Protein AF-A0A812QRB4-F1 (afdb_monomer)

Mean predicted aligned error: 13.5 Å

Secondary structure (DSSP, 8-state):
-----HHHHHHHHHHHHTTT---HHHHHHHHHHHHHHGGG--HHHHHHHHHHHHHTT---HHHHHHHHHHHHHHGGG--HHHHHHHHHHHHHTT---HHHHHHHHHHHTSHHHHTT--HHHHHHHHHHHHHHT---HHHHHHHHHHHH-TTS---HHHHHHHHHHHHHHT---HHHHHHHHHHHHHHTTTS-HHHHHHHHHHHHHHHHHHHHHHHHHHHHHHHHHHHHTSS----------------------SS--S----------

Structure (mmCIF, N/CA/C/O backbone):
data_AF-A0A812QRB4-F1
#
_entry.id   AF-A0A812QRB4-F1
#
loop_
_atom_site.group_PDB
_atom_site.id
_atom_site.type_symbol
_atom_site.label_atom_id
_atom_site.label_alt_id
_atom_site.label_comp_id
_atom_site.label_asym_id
_atom_site.label_entity_id
_atom_site.label_seq_id
_atom_site.pdbx_PDB_ins_code
_atom_site.Cartn_x
_atom_site.Cartn_y
_atom_site.Cartn_z
_atom_site.occupancy
_atom_site.B_iso_or_equiv
_atom_site.auth_seq_id
_atom_site.auth_comp_id
_atom_site.auth_asym_id
_atom_site.auth_atom_id
_atom_site.pdbx_PDB_model_num
ATOM 1 N N . ALA A 1 1 ? -24.210 7.291 24.140 1.00 46.47 1 ALA A N 1
ATOM 2 C CA . ALA A 1 1 ? -23.310 8.318 23.576 1.00 46.47 1 ALA A CA 1
ATOM 3 C C . ALA A 1 1 ? -23.725 8.522 22.129 1.00 46.47 1 ALA A C 1
ATOM 5 O O . ALA A 1 1 ? -24.011 7.505 21.503 1.00 46.47 1 ALA A O 1
ATOM 6 N N . PRO A 1 2 ? -23.863 9.762 21.630 1.00 49.31 2 PRO A N 1
ATOM 7 C CA . PRO A 1 2 ? -24.323 9.980 20.262 1.00 49.31 2 PRO A CA 1
ATOM 8 C C . PRO A 1 2 ? -23.392 9.240 19.301 1.00 49.31 2 PRO A C 1
ATOM 10 O O . PRO A 1 2 ? -22.220 9.038 19.632 1.00 49.31 2 PRO A O 1
ATOM 13 N N . ASP A 1 3 ? -23.940 8.798 18.170 1.00 53.41 3 ASP A N 1
ATOM 14 C CA . ASP A 1 3 ? -23.229 8.181 17.053 1.00 53.41 3 ASP A CA 1
ATOM 15 C C . ASP A 1 3 ? -22.057 9.063 16.618 1.00 53.41 3 ASP A C 1
ATOM 17 O O . ASP A 1 3 ? -22.164 9.900 15.726 1.00 53.41 3 ASP A O 1
ATOM 21 N N . LEU A 1 4 ? -20.930 8.916 17.307 1.00 64.81 4 LEU A N 1
ATOM 22 C CA . LEU A 1 4 ? -19.704 9.587 16.948 1.00 64.81 4 LEU A CA 1
ATOM 23 C C . LEU A 1 4 ? -19.260 8.928 15.647 1.00 64.81 4 LEU A C 1
ATOM 25 O O . LEU A 1 4 ? -19.008 7.720 15.627 1.00 64.81 4 LEU A O 1
ATOM 29 N N . ASP A 1 5 ? -19.215 9.710 14.573 1.00 87.75 5 ASP A N 1
ATOM 30 C CA . ASP A 1 5 ? -18.565 9.331 13.325 1.00 87.75 5 ASP A CA 1
ATOM 31 C C . ASP A 1 5 ? -17.123 8.920 13.666 1.00 87.75 5 ASP A C 1
ATOM 33 O O . ASP A 1 5 ? -16.248 9.754 13.908 1.00 87.75 5 ASP A O 1
ATOM 37 N N . LEU A 1 6 ? -16.903 7.609 13.801 1.00 90.44 6 LEU A N 1
ATOM 38 C CA . LEU A 1 6 ? -15.624 7.044 14.218 1.00 90.44 6 LEU A CA 1
ATOM 39 C C . LEU A 1 6 ? -14.511 7.401 13.216 1.00 90.44 6 LEU A C 1
ATOM 41 O O . LEU A 1 6 ? -13.438 7.800 13.669 1.00 90.44 6 LEU A O 1
ATOM 45 N N . PRO A 1 7 ? -14.729 7.344 11.888 1.00 90.00 7 PRO A N 1
ATOM 46 C CA . PRO A 1 7 ? -13.786 7.898 10.916 1.00 90.00 7 PRO A CA 1
ATOM 47 C C . PRO A 1 7 ? -13.428 9.376 11.125 1.00 90.00 7 PRO A C 1
ATOM 49 O O . PRO A 1 7 ? -12.260 9.746 10.972 1.00 90.00 7 PRO A O 1
ATOM 52 N N . ALA A 1 8 ? -14.389 10.238 11.465 1.00 90.69 8 ALA A N 1
ATOM 53 C CA . ALA A 1 8 ? -14.091 11.633 11.805 1.00 90.69 8 ALA A CA 1
ATOM 54 C C . ALA A 1 8 ? -13.287 11.734 13.110 1.00 90.69 8 ALA A C 1
ATOM 56 O O . ALA A 1 8 ? -12.258 12.410 13.155 1.00 90.69 8 ALA A O 1
ATOM 57 N N . ARG A 1 9 ? -13.680 10.979 14.141 1.00 91.12 9 ARG A N 1
ATOM 58 C CA . ARG A 1 9 ? -12.973 10.948 15.425 1.00 91.12 9 ARG A CA 1
ATOM 59 C C . ARG A 1 9 ? -11.525 10.481 15.291 1.00 91.12 9 ARG A C 1
ATOM 61 O O . ARG A 1 9 ? -10.642 11.065 15.912 1.00 91.12 9 ARG A O 1
ATOM 68 N N . ALA A 1 10 ? -11.265 9.462 14.473 1.00 90.88 10 ALA A N 1
ATOM 69 C CA . ALA A 1 10 ? -9.913 8.973 14.214 1.00 90.88 10 ALA A CA 1
ATOM 70 C C . ALA A 1 10 ? -9.015 10.093 13.667 1.00 90.88 10 ALA A C 1
ATOM 72 O O . ALA A 1 10 ? -7.876 10.254 14.104 1.00 90.88 10 ALA A O 1
ATOM 73 N N . ARG A 1 11 ? -9.546 10.900 12.738 1.00 90.31 11 ARG A N 1
ATOM 74 C CA . ARG A 1 11 ? -8.833 12.039 12.147 1.00 90.31 11 ARG A CA 1
ATOM 75 C C . ARG A 1 11 ? -8.534 13.121 13.181 1.00 90.31 11 ARG A C 1
ATOM 77 O O . ARG A 1 11 ? -7.402 13.588 13.238 1.00 90.31 11 ARG A O 1
ATOM 84 N N . GLU A 1 12 ? -9.502 13.472 14.025 1.00 90.50 12 GLU A N 1
ATOM 85 C CA . GLU A 1 12 ? -9.283 14.427 15.121 1.00 90.50 12 GLU A CA 1
ATOM 86 C C . GLU A 1 12 ? -8.169 13.971 16.069 1.00 90.50 12 GLU A C 1
ATOM 88 O O . GLU A 1 12 ? -7.287 14.757 16.413 1.00 90.50 12 GLU A O 1
ATOM 93 N N . LEU A 1 13 ? -8.195 12.700 16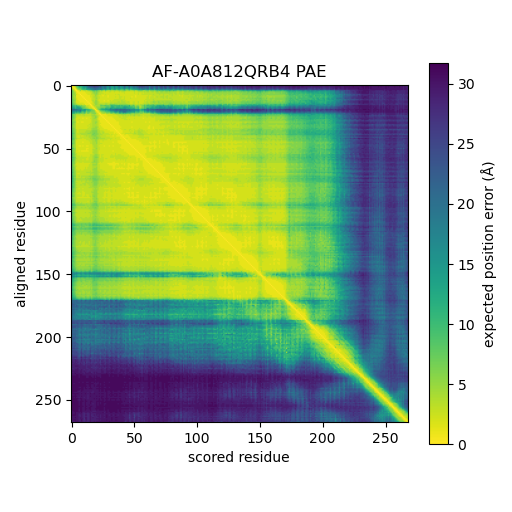.481 1.00 89.62 13 LEU A N 1
ATOM 94 C CA . LEU A 1 13 ? -7.175 12.134 17.363 1.00 89.62 13 LEU A CA 1
ATOM 95 C C . LEU A 1 13 ? -5.796 12.123 16.695 1.00 89.62 13 LEU A C 1
ATOM 97 O O . LEU A 1 13 ? -4.803 12.435 17.346 1.00 89.62 13 LEU A O 1
ATOM 101 N N . ALA A 1 14 ? -5.730 11.827 15.395 1.00 88.50 14 ALA A N 1
ATOM 102 C CA . ALA A 1 14 ? -4.479 11.843 14.644 1.00 88.50 14 ALA A CA 1
ATOM 103 C C . ALA A 1 14 ? -3.867 13.248 14.532 1.00 88.50 14 ALA A C 1
ATOM 105 O O . ALA A 1 14 ? -2.654 13.393 14.654 1.00 88.50 14 ALA A O 1
ATOM 106 N N . VAL A 1 15 ? -4.693 14.285 14.347 1.00 86.81 15 VAL A N 1
ATOM 107 C CA . VAL A 1 15 ? -4.228 15.683 14.329 1.00 86.81 15 VAL A CA 1
ATOM 108 C C . VAL A 1 15 ? -3.691 16.102 15.699 1.00 86.81 15 VAL A C 1
ATOM 110 O O . VAL A 1 15 ? -2.659 16.761 15.768 1.00 86.81 15 VAL A O 1
ATOM 113 N N . LYS A 1 16 ? -4.353 15.693 16.789 1.00 83.06 16 LYS A N 1
ATOM 114 C CA . LYS A 1 16 ? -3.896 15.989 18.158 1.00 83.06 16 LYS A CA 1
ATOM 115 C C . LYS A 1 16 ? -2.573 15.303 18.499 1.00 83.06 16 LYS A C 1
ATOM 117 O O . LYS A 1 16 ? -1.693 15.937 19.069 1.00 83.06 16 LYS A O 1
ATOM 122 N N . GLU A 1 17 ? -2.410 14.043 18.099 1.00 81.06 17 GLU A N 1
ATOM 123 C CA . GLU A 1 17 ? -1.144 13.308 18.246 1.00 81.06 17 GLU A CA 1
ATOM 124 C C . GLU A 1 17 ? 0.013 13.978 17.499 1.00 81.06 17 GLU A C 1
ATOM 126 O O . GLU A 1 17 ? 1.125 14.052 18.014 1.00 81.06 17 GLU A O 1
ATOM 131 N N . ALA A 1 18 ? -0.241 14.513 16.303 1.00 69.00 18 ALA A N 1
ATOM 132 C CA . ALA A 1 18 ? 0.776 15.217 15.527 1.00 69.00 18 ALA A CA 1
ATOM 133 C C . ALA A 1 18 ? 1.200 16.569 16.146 1.00 69.00 18 ALA A C 1
ATOM 135 O O . ALA A 1 18 ? 2.198 17.137 15.708 1.00 69.00 18 ALA A O 1
ATOM 136 N N . GLY A 1 19 ? 0.451 17.084 17.131 1.00 59.84 19 GLY A N 1
ATOM 137 C CA . GLY A 1 19 ? 0.515 18.468 17.601 1.00 59.84 19 GLY A CA 1
ATOM 138 C C . GLY A 1 19 ? 0.788 18.682 19.095 1.00 59.84 19 GLY A C 1
ATOM 139 O O . GLY A 1 19 ? 0.405 19.735 19.575 1.00 59.84 19 GLY A O 1
ATOM 140 N N . GLU A 1 20 ? 1.455 17.756 19.804 1.00 57.03 20 GLU A N 1
ATOM 141 C CA . GLU A 1 20 ? 2.127 17.958 21.124 1.00 57.03 20 GLU A CA 1
ATOM 142 C C . GLU A 1 20 ? 1.536 17.302 22.397 1.00 57.03 20 GLU A C 1
ATOM 144 O O . GLU A 1 20 ? 2.167 17.387 23.449 1.00 57.03 20 GLU A O 1
ATOM 149 N N . ALA A 1 21 ? 0.444 16.528 22.358 1.00 58.94 21 ALA A N 1
ATOM 150 C CA . ALA A 1 21 ? 0.112 15.621 23.475 1.00 58.94 21 ALA A CA 1
ATOM 151 C C . ALA A 1 21 ? -0.786 14.466 23.019 1.00 58.94 21 ALA A C 1
ATOM 153 O O . ALA A 1 21 ? -1.959 14.663 22.696 1.00 58.94 21 ALA A O 1
ATOM 154 N N . GLY A 1 22 ? -0.238 13.251 22.996 1.00 67.50 22 GLY A N 1
ATOM 155 C CA . GLY A 1 22 ? -1.000 12.054 22.657 1.00 67.50 22 GLY A CA 1
ATOM 156 C C . GLY A 1 22 ? -1.986 11.666 23.757 1.00 67.50 22 GLY A C 1
ATOM 157 O O . GLY A 1 22 ? -1.589 11.439 24.898 1.00 67.50 22 GLY A O 1
ATOM 158 N N . ASP A 1 23 ? -3.270 11.571 23.412 1.00 84.44 23 ASP A N 1
ATOM 159 C CA . ASP A 1 23 ? -4.340 11.136 24.315 1.00 84.44 23 ASP A CA 1
ATOM 160 C C . ASP A 1 23 ? -4.511 9.612 24.211 1.00 84.44 23 ASP A C 1
ATOM 162 O O . ASP A 1 23 ? -5.266 9.091 23.383 1.00 84.44 23 ASP A O 1
ATOM 166 N N . GLU A 1 24 ? -3.728 8.885 25.011 1.00 87.00 24 GLU A N 1
ATOM 167 C CA . GLU A 1 24 ? -3.704 7.420 24.990 1.00 87.00 24 GLU A CA 1
ATOM 168 C C . GLU A 1 24 ? -5.050 6.805 25.401 1.00 87.00 24 GLU A C 1
ATOM 170 O O . GLU A 1 24 ? -5.485 5.827 24.790 1.00 87.00 24 GLU A O 1
ATOM 175 N N . GLU A 1 25 ? -5.749 7.403 26.369 1.00 89.25 25 GLU A N 1
ATOM 176 C CA . GLU A 1 25 ? -7.063 6.933 26.814 1.00 89.25 25 GLU A CA 1
ATOM 177 C C . GLU A 1 25 ? -8.111 7.090 25.705 1.00 89.25 25 GLU A C 1
ATOM 179 O O . GLU A 1 25 ? -8.856 6.148 25.415 1.00 89.25 25 GLU A O 1
ATOM 184 N N . ALA A 1 26 ? -8.117 8.227 25.003 1.00 90.38 26 ALA A N 1
ATOM 185 C CA . ALA A 1 26 ? -9.024 8.427 23.878 1.00 90.38 26 ALA A CA 1
ATOM 186 C C . ALA A 1 26 ? -8.735 7.486 22.699 1.00 90.38 26 ALA A C 1
ATOM 188 O O . ALA A 1 26 ? -9.673 7.078 22.009 1.00 90.38 26 ALA A O 1
ATOM 189 N N . TRP A 1 27 ? -7.472 7.114 22.461 1.00 91.06 27 TRP A N 1
ATOM 190 C CA . TRP A 1 27 ? -7.129 6.106 21.452 1.00 91.06 27 TRP A CA 1
ATOM 191 C C . TRP A 1 27 ? -7.590 4.701 21.837 1.00 91.06 27 TRP A C 1
ATOM 193 O O . TRP A 1 27 ? -8.052 3.965 20.963 1.00 91.06 27 TRP A O 1
ATOM 203 N N . LEU A 1 28 ? -7.500 4.333 23.117 1.00 91.31 28 LEU A N 1
ATOM 204 C CA . LEU A 1 28 ? -7.992 3.045 23.612 1.00 91.31 28 LEU A CA 1
ATOM 205 C C . LEU A 1 28 ? -9.523 2.953 23.521 1.00 91.31 28 LEU A C 1
ATOM 207 O O . LEU A 1 28 ? -10.039 1.960 23.004 1.00 91.31 28 LEU A O 1
ATOM 211 N N . ASP A 1 29 ? -10.249 3.996 23.940 1.00 92.44 29 ASP A N 1
ATOM 212 C CA . ASP A 1 29 ? -11.712 4.073 23.777 1.00 92.44 29 ASP A CA 1
ATOM 213 C C . ASP A 1 29 ? -12.108 4.037 22.292 1.00 92.44 29 ASP A C 1
ATOM 215 O O . ASP A 1 29 ? -13.034 3.316 21.904 1.00 92.44 29 ASP A O 1
ATOM 219 N N . PHE A 1 30 ? -11.369 4.750 21.434 1.00 94.00 30 PHE A N 1
ATOM 220 C CA . PHE A 1 30 ? -11.572 4.691 19.991 1.00 94.00 30 PHE A CA 1
ATOM 221 C C . PHE A 1 30 ? -11.371 3.275 19.436 1.00 94.00 30 PHE A C 1
ATOM 223 O O . PHE A 1 30 ? -12.232 2.808 18.691 1.00 94.00 30 PHE A O 1
ATOM 230 N N . GLU A 1 31 ? -10.274 2.583 19.776 1.00 93.81 31 GLU A N 1
ATOM 231 C CA . GLU A 1 31 ? -9.989 1.236 19.261 1.00 93.81 31 GLU A CA 1
ATOM 232 C C . GLU A 1 31 ? -11.087 0.242 19.661 1.00 93.81 31 GLU A C 1
ATOM 234 O O . GLU A 1 31 ? -11.541 -0.537 18.819 1.00 93.81 31 GLU A O 1
ATOM 239 N N . GLU A 1 32 ? -11.567 0.293 20.905 1.00 94.00 32 GLU A N 1
ATOM 240 C CA . GLU A 1 32 ? -12.625 -0.603 21.381 1.00 94.00 32 GLU A CA 1
ATOM 241 C C . GLU A 1 32 ? -13.949 -0.358 20.636 1.00 94.00 32 GLU A C 1
ATOM 243 O O . GLU A 1 32 ? -14.573 -1.296 20.130 1.00 94.00 32 GLU A O 1
ATOM 248 N N . ARG A 1 33 ? -14.347 0.905 20.446 1.00 94.00 33 ARG A N 1
ATOM 249 C CA . ARG A 1 33 ? -15.554 1.243 19.666 1.00 94.00 33 ARG A CA 1
ATOM 250 C C . ARG A 1 33 ? -15.402 0.905 18.185 1.00 94.00 33 ARG A C 1
ATOM 252 O O . ARG A 1 33 ? -16.344 0.412 17.559 1.00 94.00 33 ARG A O 1
ATOM 259 N N . ALA A 1 34 ? -14.220 1.143 17.621 1.00 94.56 34 ALA A N 1
ATOM 260 C CA . ALA A 1 34 ? -13.879 0.780 16.252 1.00 94.56 34 ALA A CA 1
ATOM 261 C C . ALA A 1 34 ? -13.998 -0.730 16.036 1.00 94.56 34 ALA A C 1
ATOM 263 O O . ALA A 1 34 ? -14.620 -1.159 15.069 1.00 94.56 34 ALA A O 1
ATOM 264 N N . LEU A 1 35 ? -13.484 -1.549 16.953 1.00 95.31 35 LEU A N 1
ATOM 265 C CA . LEU A 1 35 ? -13.579 -3.010 16.880 1.00 95.31 35 LEU A CA 1
ATOM 266 C C . LEU A 1 35 ? -15.020 -3.523 16.852 1.00 95.31 35 LEU A C 1
ATOM 268 O O . LEU A 1 35 ? -15.323 -4.501 16.152 1.00 95.31 35 LEU A O 1
ATOM 272 N N . GLN A 1 36 ? -15.903 -2.869 17.603 1.00 93.06 36 GLN A N 1
ATOM 273 C CA . GLN A 1 36 ? -17.318 -3.221 17.676 1.00 93.06 36 GLN A CA 1
ATOM 274 C C . GLN A 1 36 ? -18.069 -2.837 16.394 1.00 93.06 36 GLN A C 1
ATOM 276 O O . GLN A 1 36 ? -18.953 -3.575 15.963 1.00 93.06 36 GLN A O 1
ATOM 281 N N . ARG A 1 37 ? -17.699 -1.721 15.749 1.00 91.88 37 ARG A N 1
ATOM 282 C CA . ARG A 1 37 ? -18.461 -1.145 14.625 1.00 91.88 37 ARG A CA 1
ATOM 283 C C . ARG A 1 37 ? -17.824 -1.302 13.246 1.00 91.88 37 ARG A C 1
ATOM 285 O O . ARG A 1 37 ? -18.519 -1.078 12.260 1.00 91.88 37 ARG A O 1
ATOM 292 N N . CYS A 1 38 ? -16.563 -1.719 13.139 1.00 92.00 38 CYS A N 1
ATOM 293 C CA . CYS A 1 38 ? -15.837 -1.727 11.863 1.00 92.00 38 CYS A CA 1
ATOM 294 C C . CYS A 1 38 ? -16.480 -2.585 10.763 1.00 92.00 38 CYS A C 1
ATOM 296 O O . CYS A 1 38 ? -16.350 -2.256 9.587 1.00 92.00 38 CYS A O 1
ATOM 298 N N . GLY A 1 39 ? -17.257 -3.611 11.125 1.00 90.94 39 GLY A N 1
ATOM 299 C CA . GLY A 1 39 ? -18.007 -4.415 10.154 1.00 90.94 39 GLY A CA 1
ATOM 300 C C . GLY A 1 39 ? -19.064 -3.611 9.381 1.00 90.94 39 GLY A C 1
ATOM 301 O O . GLY A 1 39 ? -19.368 -3.935 8.232 1.00 90.94 39 GLY A O 1
ATOM 302 N N . ALA A 1 40 ? -19.588 -2.530 9.968 1.00 92.19 40 ALA A N 1
ATOM 303 C CA . ALA A 1 40 ? -20.552 -1.640 9.324 1.00 92.19 40 ALA A CA 1
ATOM 304 C C . ALA A 1 40 ? -19.893 -0.593 8.411 1.00 92.19 40 ALA A C 1
ATOM 306 O O . ALA A 1 40 ? -20.594 0.029 7.614 1.00 92.19 40 ALA A O 1
ATOM 307 N N . TRP A 1 41 ? -18.571 -0.407 8.498 1.00 94.44 41 TRP A N 1
ATOM 308 C CA . TRP A 1 41 ? -17.889 0.622 7.723 1.00 94.44 41 TRP A CA 1
ATOM 309 C C . TRP A 1 41 ? -17.880 0.318 6.227 1.00 94.44 41 TRP A C 1
ATOM 311 O O . TRP A 1 41 ? -17.753 -0.836 5.796 1.00 94.44 41 TRP A O 1
ATOM 321 N N . ARG A 1 42 ? -17.995 1.376 5.429 1.00 93.75 42 ARG A N 1
ATOM 322 C CA . ARG A 1 42 ? -17.809 1.361 3.977 1.00 93.75 42 ARG A CA 1
ATOM 323 C C . ARG A 1 42 ? -16.327 1.459 3.621 1.00 93.75 42 ARG A C 1
ATOM 325 O O . ARG A 1 42 ? -15.512 1.886 4.435 1.00 93.75 42 ARG A O 1
ATOM 332 N N . GLY A 1 43 ? -15.982 1.124 2.379 1.00 93.06 43 GLY A N 1
ATOM 333 C CA . GLY A 1 43 ? -14.602 1.209 1.879 1.00 93.06 43 GLY A CA 1
ATOM 334 C C . GLY A 1 43 ? -13.885 2.532 2.211 1.00 93.06 43 GLY A C 1
ATOM 335 O O . GLY A 1 43 ? -12.844 2.500 2.869 1.00 93.06 43 GLY A O 1
ATOM 336 N N . PRO A 1 44 ? -14.460 3.706 1.880 1.00 92.44 44 PRO A N 1
ATOM 337 C CA . PRO A 1 44 ? -13.844 5.000 2.196 1.00 92.44 44 PRO A CA 1
ATOM 338 C C . PRO A 1 44 ? -13.630 5.253 3.696 1.00 92.44 44 PRO A C 1
ATOM 340 O O . PRO A 1 44 ? -12.630 5.850 4.087 1.00 92.44 44 PRO A O 1
ATOM 343 N N . GLU A 1 45 ? -14.536 4.777 4.550 1.00 94.56 45 GLU A N 1
ATOM 344 C CA . GLU A 1 45 ? -14.438 4.920 6.010 1.00 94.56 45 GLU A CA 1
ATOM 345 C C . GLU A 1 45 ? -13.285 4.074 6.566 1.00 94.56 45 GLU A C 1
ATOM 347 O O . GLU A 1 45 ? -12.516 4.544 7.407 1.00 94.56 45 GLU A O 1
ATOM 352 N N . VAL A 1 46 ? -13.098 2.860 6.031 1.00 96.19 46 VAL A N 1
ATOM 353 C CA . VAL A 1 46 ? -11.943 2.006 6.348 1.00 96.19 46 VAL A CA 1
ATOM 354 C C . VAL A 1 46 ? -10.636 2.710 5.980 1.00 96.19 46 VAL A C 1
ATOM 356 O O . VAL A 1 46 ? -9.715 2.745 6.796 1.00 96.19 46 VAL A O 1
ATOM 359 N N . VAL A 1 47 ? -10.553 3.312 4.788 1.00 95.62 47 VAL A N 1
ATOM 360 C CA . VAL A 1 47 ? -9.356 4.052 4.344 1.00 95.62 47 VAL A CA 1
ATOM 361 C C . VAL A 1 47 ? -9.061 5.233 5.265 1.00 95.62 47 VAL A C 1
ATOM 363 O O . VAL A 1 47 ? -7.915 5.417 5.670 1.00 95.62 47 VAL A O 1
ATOM 366 N N . GLN A 1 48 ? -10.080 6.012 5.637 1.00 94.31 48 GLN A N 1
ATOM 367 C CA . GLN A 1 48 ? -9.914 7.160 6.533 1.00 94.31 48 GLN A CA 1
ATOM 368 C C . GLN A 1 48 ? -9.371 6.750 7.903 1.00 94.31 48 GLN A C 1
ATOM 370 O O . GLN A 1 48 ? -8.449 7.390 8.411 1.00 94.31 48 GLN A O 1
ATOM 375 N N . VAL A 1 49 ? -9.908 5.676 8.488 1.00 95.69 49 VAL A N 1
ATOM 376 C CA . VAL A 1 49 ? -9.443 5.163 9.783 1.00 95.69 49 VAL A CA 1
ATOM 377 C C . VAL A 1 49 ? -8.015 4.635 9.680 1.00 95.69 49 VAL A C 1
ATOM 379 O O . VAL A 1 49 ? -7.183 4.971 10.521 1.00 95.69 49 VAL A O 1
ATOM 382 N N . LEU A 1 50 ? -7.699 3.861 8.638 1.00 95.69 50 LEU A N 1
ATOM 383 C CA . LEU A 1 50 ? -6.339 3.379 8.399 1.00 95.69 50 LEU A CA 1
ATOM 384 C C . LEU A 1 50 ? -5.356 4.551 8.279 1.00 95.69 50 LEU A C 1
ATOM 386 O O . LEU A 1 50 ? -4.345 4.577 8.983 1.00 95.69 50 LEU A O 1
ATOM 390 N N . HIS A 1 51 ? -5.674 5.545 7.449 1.00 93.44 51 HIS A N 1
ATOM 391 C CA . HIS A 1 51 ? -4.846 6.733 7.274 1.00 93.44 51 HIS A CA 1
ATOM 392 C C . HIS A 1 51 ? -4.646 7.491 8.594 1.00 93.44 51 HIS A C 1
ATOM 394 O O . HIS A 1 51 ? -3.521 7.854 8.930 1.00 93.44 51 HIS A O 1
ATOM 400 N N . ALA A 1 52 ? -5.705 7.674 9.387 1.00 93.88 52 ALA A N 1
ATOM 401 C CA . ALA A 1 52 ? -5.606 8.293 10.705 1.00 93.88 52 ALA A CA 1
ATOM 402 C C . ALA A 1 52 ? -4.664 7.520 11.645 1.00 93.88 52 ALA A C 1
ATOM 404 O O . ALA A 1 52 ? -3.801 8.124 12.281 1.00 93.88 52 ALA A O 1
ATOM 405 N N . CYS A 1 53 ? -4.755 6.186 11.686 1.00 93.75 53 CYS A N 1
ATOM 406 C CA . CYS A 1 53 ? -3.814 5.361 12.448 1.00 93.75 53 CYS A CA 1
ATOM 407 C C . CYS A 1 53 ? -2.368 5.515 11.948 1.00 93.75 53 CYS A C 1
ATOM 409 O O . CYS A 1 53 ? -1.443 5.548 12.758 1.00 93.75 53 CYS A O 1
ATOM 411 N N . ALA A 1 54 ? -2.165 5.624 10.631 1.00 92.06 54 ALA A N 1
ATOM 412 C CA . ALA A 1 54 ? -0.850 5.823 10.024 1.00 92.06 54 ALA A CA 1
ATOM 413 C C . ALA A 1 54 ? -0.218 7.162 10.429 1.00 92.06 54 ALA A C 1
ATOM 415 O O . ALA A 1 54 ? 0.945 7.177 10.836 1.00 92.06 54 ALA A O 1
ATOM 416 N N . VAL A 1 55 ? -0.991 8.253 10.364 1.00 90.75 55 VAL A N 1
ATOM 417 C CA . VAL A 1 55 ? -0.572 9.604 10.776 1.00 90.75 55 VAL A CA 1
ATOM 418 C C . VAL A 1 55 ? -0.239 9.637 12.266 1.00 90.75 55 VAL A C 1
ATOM 420 O O . VAL A 1 55 ? 0.829 10.106 12.643 1.00 90.75 55 VAL A O 1
ATOM 423 N N . ALA A 1 56 ? -1.097 9.049 13.101 1.00 90.38 56 ALA A N 1
ATOM 424 C CA . ALA A 1 56 ? -0.880 8.945 14.543 1.00 90.38 56 ALA A CA 1
ATOM 425 C C . ALA A 1 56 ? 0.216 7.934 14.937 1.00 90.38 56 ALA A C 1
ATOM 427 O O . ALA A 1 56 ? 0.504 7.756 16.116 1.00 90.38 56 ALA A O 1
ATOM 428 N N . GLN A 1 57 ? 0.770 7.191 13.970 1.00 89.31 57 GLN A N 1
ATOM 429 C CA . GLN A 1 57 ? 1.688 6.064 14.177 1.00 89.31 57 GLN A CA 1
ATOM 430 C C . GLN A 1 57 ? 1.172 4.994 15.163 1.00 89.31 57 GLN A C 1
ATOM 432 O O . GLN A 1 57 ? 1.945 4.190 15.698 1.00 89.31 57 GLN A O 1
ATOM 437 N N . ARG A 1 58 ? -0.148 4.928 15.370 1.00 91.06 58 ARG A N 1
ATOM 438 C CA . ARG A 1 58 ? -0.806 3.971 16.262 1.00 91.06 58 ARG A CA 1
ATOM 439 C C . ARG A 1 58 ? -1.027 2.652 15.532 1.00 91.06 58 ARG A C 1
ATOM 441 O O . ARG A 1 58 ? -1.451 2.608 14.380 1.00 91.06 58 ARG A O 1
ATOM 448 N N . ARG A 1 59 ? -0.741 1.544 16.218 1.00 92.25 59 ARG A N 1
ATOM 449 C CA . ARG A 1 59 ? -0.826 0.184 15.659 1.00 92.25 59 ARG A CA 1
ATOM 450 C C . ARG A 1 59 ? -1.896 -0.636 16.381 1.00 92.25 59 ARG A C 1
ATOM 452 O O . ARG A 1 59 ? -1.530 -1.511 17.171 1.00 92.25 59 ARG A O 1
ATOM 459 N N . PRO A 1 60 ? -3.191 -0.392 16.109 1.00 93.62 60 PRO A N 1
ATOM 460 C CA . PRO A 1 60 ? -4.285 -1.117 16.747 1.00 93.62 60 PRO A CA 1
ATOM 461 C C . PRO A 1 60 ? -4.363 -2.541 16.182 1.00 93.62 60 PRO A C 1
ATOM 463 O O . PRO A 1 60 ? -5.059 -2.820 15.205 1.00 93.62 60 PRO A O 1
ATOM 466 N N . LYS A 1 61 ? -3.561 -3.461 16.735 1.00 94.62 61 LYS A N 1
ATOM 467 C CA . LYS A 1 61 ? -3.340 -4.806 16.165 1.00 94.62 61 LYS A CA 1
ATOM 468 C C . LYS A 1 61 ? -4.642 -5.582 15.982 1.00 94.62 61 LYS A C 1
ATOM 470 O O . LYS A 1 61 ? -4.796 -6.274 14.977 1.00 94.62 61 LYS A O 1
ATOM 475 N N . ARG A 1 62 ? -5.568 -5.469 16.942 1.00 95.69 62 ARG A N 1
ATOM 476 C CA . ARG A 1 62 ? -6.864 -6.161 16.896 1.00 95.69 62 ARG A CA 1
ATOM 477 C C . ARG A 1 62 ? -7.722 -5.600 15.766 1.00 95.69 62 ARG A C 1
ATOM 479 O O . ARG A 1 62 ? -8.296 -6.375 15.004 1.00 95.69 62 ARG A O 1
ATOM 486 N N . LEU A 1 63 ? -7.765 -4.273 15.630 1.00 96.19 63 LEU A N 1
ATOM 487 C CA . LEU A 1 63 ? -8.523 -3.613 14.571 1.00 96.19 63 LEU A CA 1
ATOM 488 C C . LEU A 1 63 ? -7.950 -3.953 13.194 1.00 96.19 63 LEU A C 1
ATOM 490 O O . LEU A 1 63 ? -8.700 -4.361 12.315 1.00 96.19 63 LEU A O 1
ATOM 494 N N . LEU A 1 64 ? -6.626 -3.877 13.025 1.00 96.81 64 LEU A N 1
ATOM 495 C CA . LEU A 1 64 ? -5.955 -4.227 11.769 1.00 96.81 64 LEU A CA 1
ATOM 496 C C . LEU A 1 64 ? -6.211 -5.684 11.364 1.00 96.81 64 LEU A C 1
ATOM 498 O O . LEU A 1 64 ? -6.470 -5.943 10.195 1.00 96.81 64 LEU A O 1
ATOM 502 N N . ALA A 1 65 ? -6.183 -6.623 12.316 1.00 96.19 65 ALA A N 1
ATOM 503 C CA . ALA A 1 65 ? -6.463 -8.037 12.054 1.00 96.19 65 ALA A CA 1
ATOM 504 C C . ALA A 1 65 ? -7.931 -8.317 11.693 1.00 96.19 65 ALA A C 1
ATOM 506 O O . ALA A 1 65 ? -8.225 -9.307 11.026 1.00 96.19 65 ALA A O 1
ATOM 507 N N . LYS A 1 66 ? -8.867 -7.481 12.158 1.00 96.38 66 LYS A N 1
ATOM 508 C CA . LYS A 1 66 ? -10.276 -7.566 11.759 1.00 96.38 66 LYS A CA 1
ATOM 509 C C . LYS A 1 66 ? -10.490 -6.939 10.382 1.00 96.38 66 LYS A C 1
ATOM 511 O O . LYS A 1 66 ? -11.032 -7.588 9.497 1.00 96.38 66 LYS A O 1
ATOM 516 N N . LEU A 1 67 ? -9.960 -5.735 10.165 1.00 96.81 67 LEU A N 1
ATOM 517 C 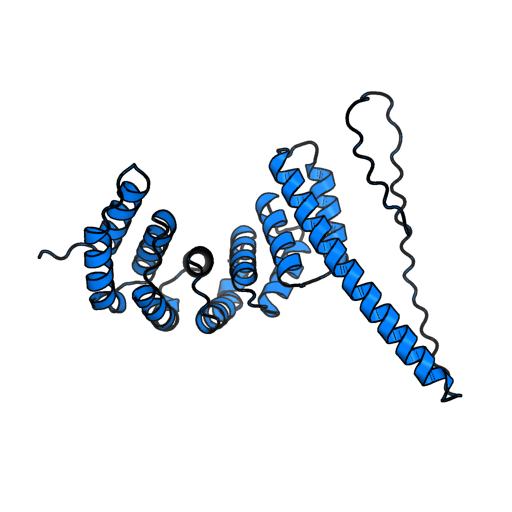CA . LEU A 1 67 ? -10.028 -5.050 8.875 1.00 96.81 67 LEU A CA 1
ATOM 518 C C . LEU A 1 67 ? -9.362 -5.854 7.753 1.00 96.81 67 LEU A C 1
ATOM 520 O O . LEU A 1 67 ? -9.873 -5.856 6.640 1.00 96.81 67 LEU A O 1
ATOM 524 N N . SER A 1 68 ? -8.268 -6.575 8.017 1.00 96.69 68 SER A N 1
ATOM 525 C CA . SER A 1 68 ? -7.627 -7.402 6.987 1.00 96.69 68 SER A CA 1
ATOM 526 C C . SER A 1 68 ? -8.503 -8.555 6.491 1.00 96.69 68 SER A C 1
ATOM 528 O O . SER A 1 68 ? -8.336 -8.996 5.355 1.00 96.69 68 SER A O 1
ATOM 530 N N . LYS A 1 69 ? -9.458 -9.009 7.310 1.00 95.94 69 LYS A N 1
ATOM 531 C CA . LYS A 1 69 ? -10.463 -10.012 6.939 1.00 95.94 69 LYS A CA 1
ATOM 532 C C . LYS A 1 69 ? -11.681 -9.383 6.267 1.00 95.94 69 LYS A C 1
ATOM 534 O O . LYS A 1 69 ? -12.200 -9.967 5.326 1.00 95.94 69 LYS A O 1
ATOM 539 N N . ASP A 1 70 ? -12.080 -8.188 6.699 1.00 95.31 70 ASP A N 1
ATOM 540 C CA . ASP A 1 70 ? -13.260 -7.488 6.172 1.00 95.31 70 ASP A CA 1
ATOM 541 C C . ASP A 1 70 ? -13.003 -6.807 4.811 1.00 95.31 70 ASP A C 1
ATOM 543 O O . ASP A 1 70 ? -13.913 -6.695 3.989 1.00 95.31 70 ASP A O 1
ATOM 547 N N . ILE A 1 71 ? -11.778 -6.324 4.549 1.00 96.81 71 ILE A N 1
ATOM 548 C CA . ILE A 1 71 ? -11.422 -5.631 3.295 1.00 96.81 71 ILE A CA 1
ATOM 549 C C . ILE A 1 71 ? -11.693 -6.501 2.052 1.00 96.81 71 ILE A C 1
ATOM 551 O O . ILE A 1 71 ? -12.315 -5.978 1.126 1.00 96.81 71 ILE A O 1
ATOM 555 N N . PRO A 1 72 ? -11.289 -7.790 1.997 1.00 96.12 72 PRO A N 1
ATOM 556 C CA . PRO A 1 72 ? -11.640 -8.694 0.900 1.00 96.12 72 PRO A CA 1
ATOM 557 C C . PRO A 1 72 ? -13.134 -8.701 0.546 1.00 96.12 72 PRO A C 1
ATOM 559 O O . PRO A 1 72 ? -13.485 -8.567 -0.627 1.00 96.12 72 PRO A O 1
ATOM 562 N N . ASP A 1 73 ? -14.013 -8.766 1.545 1.00 94.94 73 ASP A N 1
ATOM 563 C CA . ASP A 1 73 ? -15.466 -8.819 1.332 1.00 94.94 73 ASP A CA 1
ATOM 564 C C . ASP A 1 73 ? -16.036 -7.468 0.874 1.00 94.94 73 ASP A C 1
ATOM 566 O O . ASP A 1 73 ? -17.046 -7.396 0.173 1.00 94.94 73 ASP A O 1
ATOM 570 N N . LYS A 1 74 ? -15.363 -6.374 1.239 1.00 95.69 74 LYS A N 1
ATOM 571 C CA . LYS A 1 74 ? -15.746 -5.002 0.888 1.00 95.69 74 LYS A CA 1
ATOM 572 C C . LYS A 1 74 ? -15.046 -4.478 -0.369 1.00 95.69 74 LY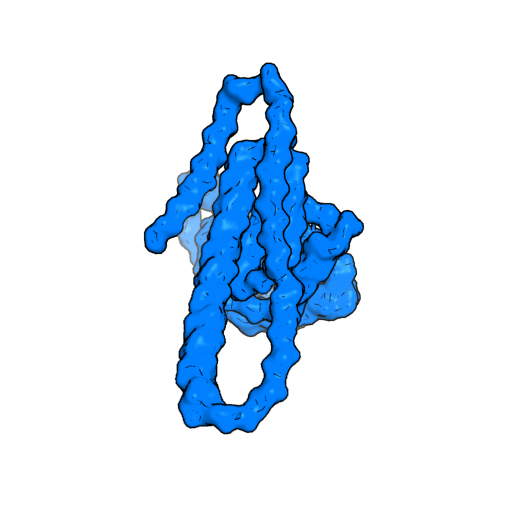S A C 1
ATOM 574 O O . LYS A 1 74 ? -15.324 -3.347 -0.756 1.00 95.69 74 LYS A O 1
ATOM 579 N N . MET A 1 75 ? -14.191 -5.267 -1.034 1.00 94.88 75 MET A N 1
ATOM 580 C CA . MET A 1 75 ? -13.399 -4.846 -2.205 1.00 94.88 75 MET A CA 1
ATOM 581 C C . MET A 1 75 ? -14.177 -4.075 -3.285 1.00 94.88 75 MET A C 1
ATOM 583 O O . MET A 1 75 ? -13.619 -3.106 -3.792 1.00 94.88 75 MET A O 1
ATOM 587 N N . PRO A 1 76 ? -15.434 -4.420 -3.643 1.00 94.44 76 PRO A N 1
ATOM 588 C CA . PRO A 1 76 ? -16.192 -3.665 -4.647 1.00 94.44 76 PRO A CA 1
ATOM 589 C C . PRO A 1 76 ? -16.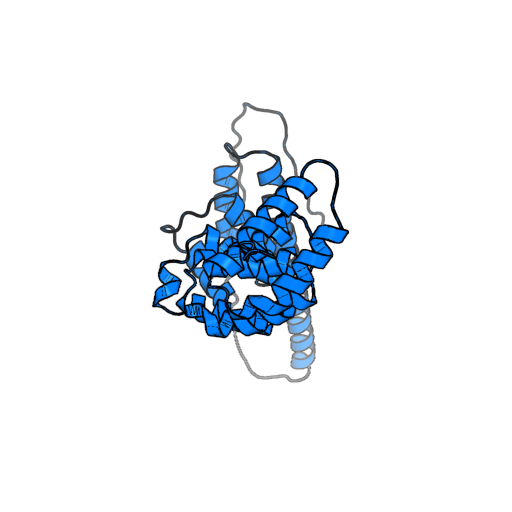461 -2.194 -4.286 1.00 94.44 76 PRO A C 1
ATOM 591 O O . PRO A 1 76 ? -16.889 -1.429 -5.140 1.00 94.44 76 PRO A O 1
ATOM 594 N N . GLN A 1 77 ? -16.251 -1.803 -3.027 1.00 95.19 77 GLN A N 1
ATOM 595 C CA . GLN A 1 77 ? -16.457 -0.441 -2.527 1.00 95.19 77 GLN A CA 1
ATOM 596 C C . GLN A 1 77 ? -15.189 0.422 -2.582 1.00 95.19 77 GLN A C 1
ATOM 598 O O . GLN A 1 77 ? -15.240 1.589 -2.195 1.00 95.19 77 GLN A O 1
ATOM 603 N N . PHE A 1 78 ? -14.053 -0.154 -2.979 1.00 94.88 78 PHE A N 1
ATOM 604 C CA . PHE A 1 78 ? -12.775 0.541 -3.066 1.00 94.88 78 PHE A CA 1
ATOM 605 C C . PHE A 1 78 ? -12.411 0.761 -4.531 1.00 94.88 78 PHE A C 1
ATOM 607 O O . PHE A 1 78 ? -12.500 -0.162 -5.342 1.00 94.88 78 PHE A O 1
ATOM 614 N N . ASP A 1 79 ? -11.947 1.966 -4.845 1.00 94.12 79 ASP A N 1
ATOM 615 C CA . ASP A 1 79 ? -11.219 2.213 -6.084 1.00 94.12 79 ASP A CA 1
ATOM 616 C C . ASP A 1 79 ? -9.759 1.718 -5.977 1.00 94.12 79 ASP A C 1
ATOM 618 O O . ASP A 1 79 ? -9.286 1.256 -4.928 1.00 94.12 79 ASP A O 1
ATOM 622 N N . VAL A 1 80 ? -9.030 1.797 -7.091 1.00 94.44 80 VAL A N 1
ATOM 623 C CA . VAL A 1 80 ? -7.630 1.363 -7.181 1.00 94.44 80 VAL A CA 1
ATOM 624 C C . VAL A 1 80 ? -6.728 2.116 -6.199 1.00 94.44 80 VAL A C 1
ATOM 626 O O . VAL A 1 80 ? -5.888 1.497 -5.536 1.00 94.44 80 VAL A O 1
ATOM 629 N N . SER A 1 81 ? -6.905 3.431 -6.070 1.00 94.00 81 SER A N 1
ATOM 630 C CA . SER A 1 81 ? -6.108 4.271 -5.174 1.00 94.00 81 SER A CA 1
ATOM 631 C C . SER A 1 81 ? -6.347 3.904 -3.709 1.00 94.00 81 SER A C 1
ATOM 633 O O . SER A 1 81 ? -5.394 3.738 -2.948 1.00 94.00 81 SER A O 1
ATOM 635 N N . ALA A 1 82 ? -7.601 3.687 -3.322 1.00 95.44 82 ALA A N 1
ATOM 636 C CA . ALA A 1 82 ? -8.026 3.285 -1.992 1.00 95.44 82 ALA A CA 1
ATOM 637 C C . ALA A 1 82 ? -7.415 1.937 -1.584 1.00 95.44 82 ALA A C 1
ATOM 639 O O . ALA A 1 82 ? -6.885 1.811 -0.479 1.00 95.44 82 ALA A O 1
ATOM 640 N N . LEU A 1 83 ? -7.396 0.951 -2.487 1.00 96.62 83 LEU A N 1
ATOM 641 C CA . LEU A 1 83 ? -6.734 -0.337 -2.243 1.00 96.62 83 LEU A CA 1
ATOM 642 C C . LEU A 1 83 ? -5.212 -0.195 -2.085 1.00 96.62 83 LEU A C 1
ATOM 644 O O . LEU A 1 83 ? -4.622 -0.842 -1.214 1.00 96.62 83 LEU A O 1
ATOM 648 N N . CYS A 1 84 ? -4.572 0.669 -2.881 1.00 95.69 84 CYS A N 1
ATOM 649 C CA . CYS A 1 84 ? -3.143 0.959 -2.741 1.00 95.69 84 CYS A CA 1
ATOM 650 C C . CYS A 1 84 ? -2.838 1.621 -1.389 1.00 95.69 84 CYS A C 1
ATOM 652 O O . CYS A 1 84 ? -1.893 1.214 -0.713 1.00 95.69 84 CYS A O 1
ATOM 654 N N . ILE A 1 85 ? -3.663 2.587 -0.963 1.00 94.31 85 ILE A N 1
ATOM 655 C CA . ILE A 1 85 ? -3.549 3.236 0.350 1.00 94.31 85 ILE A CA 1
ATOM 656 C C . ILE A 1 85 ? -3.708 2.203 1.464 1.00 94.31 85 ILE A C 1
ATOM 658 O O . ILE A 1 85 ? -2.887 2.182 2.377 1.00 94.31 85 ILE A O 1
ATOM 662 N N . CYS A 1 86 ? -4.690 1.298 1.377 1.00 96.62 86 CYS A N 1
ATOM 663 C CA . CYS A 1 86 ? -4.843 0.220 2.352 1.00 96.62 86 CYS A CA 1
ATOM 664 C C . CYS A 1 86 ? -3.545 -0.587 2.502 1.00 96.62 86 CYS A C 1
ATOM 666 O O . CYS A 1 86 ? -3.012 -0.680 3.608 1.00 96.62 86 CYS A O 1
ATOM 668 N N . LEU A 1 87 ? -2.990 -1.131 1.413 1.00 97.12 87 LEU A N 1
ATOM 669 C CA . LEU A 1 87 ? -1.756 -1.926 1.495 1.00 97.12 87 LEU A CA 1
ATOM 670 C C . LEU A 1 87 ? -0.563 -1.106 2.004 1.00 97.12 87 LEU A C 1
ATOM 672 O O . LEU A 1 87 ? 0.193 -1.590 2.854 1.00 97.12 87 LEU A O 1
ATOM 676 N N . HIS A 1 88 ? -0.434 0.143 1.556 1.00 94.94 88 HIS A N 1
ATOM 677 C CA . HIS A 1 88 ? 0.601 1.059 2.026 1.00 94.94 88 HIS A CA 1
ATOM 678 C C . HIS A 1 88 ? 0.513 1.294 3.529 1.00 94.94 88 HIS A C 1
ATOM 680 O O . HIS A 1 88 ? 1.506 1.148 4.244 1.00 94.94 88 HIS A O 1
ATOM 686 N N . THR A 1 89 ? -0.683 1.571 4.043 1.00 95.38 89 THR A N 1
ATOM 687 C CA . THR A 1 89 ? -0.904 1.771 5.471 1.00 95.38 89 THR A CA 1
ATOM 688 C C . THR A 1 89 ? -0.607 0.510 6.280 1.00 95.38 89 THR A C 1
ATOM 690 O O . THR A 1 89 ? 0.073 0.591 7.305 1.00 95.38 89 THR A O 1
ATOM 693 N N . PHE A 1 90 ? -1.043 -0.669 5.826 1.00 96.50 90 PHE A N 1
ATOM 694 C CA . PHE A 1 90 ? -0.710 -1.928 6.500 1.00 96.50 90 PHE A CA 1
ATOM 695 C C . PHE A 1 90 ? 0.812 -2.140 6.570 1.00 96.50 90 PHE A C 1
ATOM 697 O O . PHE A 1 90 ? 1.345 -2.457 7.641 1.00 96.50 90 PHE A O 1
ATOM 704 N N . ALA A 1 91 ? 1.533 -1.878 5.475 1.00 94.31 91 ALA A N 1
ATOM 705 C CA . ALA A 1 91 ? 2.992 -1.928 5.447 1.00 94.31 91 ALA A CA 1
ATOM 706 C C . ALA A 1 91 ? 3.635 -0.879 6.377 1.00 94.31 91 ALA A C 1
ATOM 708 O O . ALA A 1 91 ? 4.577 -1.200 7.119 1.00 94.31 91 ALA A O 1
ATOM 709 N N . GLN A 1 92 ? 3.119 0.356 6.388 1.00 93.00 92 GLN A N 1
ATOM 710 C CA . GLN A 1 92 ? 3.572 1.458 7.243 1.00 93.00 92 GLN A CA 1
ATOM 711 C C . GLN A 1 92 ? 3.457 1.102 8.728 1.00 93.00 92 GLN A C 1
ATOM 713 O O . GLN A 1 92 ? 4.436 1.220 9.474 1.00 93.00 92 GLN A O 1
ATOM 718 N N . LEU A 1 93 ? 2.305 0.559 9.124 1.00 92.56 93 LEU A N 1
ATOM 719 C CA . LEU A 1 93 ? 1.995 0.102 10.479 1.00 92.56 93 LEU A CA 1
ATOM 720 C C . LEU A 1 93 ? 2.642 -1.248 10.837 1.00 92.56 93 LEU A C 1
ATOM 722 O O . LEU A 1 93 ? 2.479 -1.736 11.954 1.00 92.56 93 LEU A O 1
ATOM 726 N N . ARG A 1 94 ? 3.433 -1.832 9.925 1.00 90.44 94 ARG A N 1
ATOM 727 C CA . ARG A 1 94 ? 4.138 -3.117 10.088 1.00 90.44 94 ARG A CA 1
ATOM 728 C C . ARG A 1 94 ? 3.196 -4.303 10.346 1.00 90.44 94 ARG A C 1
ATOM 730 O O . ARG A 1 94 ? 3.588 -5.264 11.008 1.00 90.44 94 ARG A O 1
ATOM 737 N N . SER A 1 95 ? 1.980 -4.253 9.806 1.00 91.75 95 SER A N 1
ATOM 738 C CA . SER A 1 95 ? 1.036 -5.372 9.808 1.00 91.75 95 SER A CA 1
ATOM 739 C C . SER A 1 95 ? 1.266 -6.245 8.573 1.00 91.75 95 SER A C 1
ATOM 741 O O . SER A 1 95 ? 1.069 -5.805 7.442 1.00 91.75 95 SER A O 1
ATOM 743 N N . ARG A 1 96 ? 1.745 -7.475 8.786 1.00 90.06 96 ARG A N 1
ATOM 744 C CA . ARG A 1 96 ? 2.213 -8.388 7.726 1.00 90.06 96 ARG A CA 1
ATOM 745 C C . ARG A 1 96 ? 1.172 -9.451 7.370 1.00 90.06 96 ARG A C 1
ATOM 747 O O . ARG A 1 96 ? 1.446 -10.644 7.466 1.00 90.06 96 ARG A O 1
ATOM 754 N N . ASP A 1 97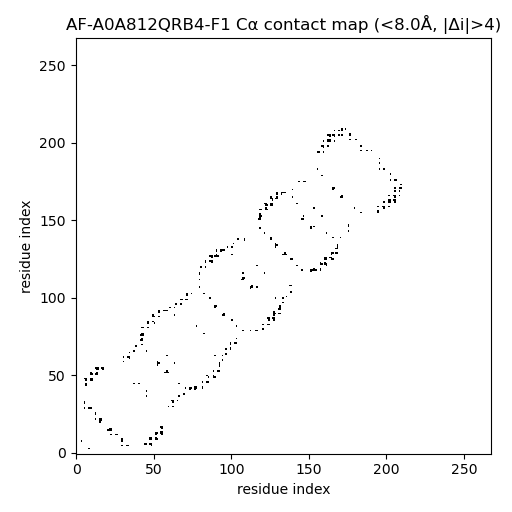 ? -0.022 -9.028 6.973 1.00 92.94 97 ASP A N 1
ATOM 755 C CA . ASP A 1 97 ? -1.046 -9.961 6.498 1.00 92.94 97 ASP A CA 1
ATOM 756 C C . ASP A 1 97 ? -0.796 -10.333 5.026 1.00 92.94 97 ASP A C 1
ATOM 758 O O . ASP A 1 97 ? -1.243 -9.657 4.100 1.00 92.94 97 ASP A O 1
ATOM 762 N N . ALA A 1 98 ? -0.048 -11.415 4.804 1.00 91.88 98 ALA A N 1
ATOM 763 C CA . ALA A 1 98 ? 0.272 -11.888 3.457 1.00 91.88 98 ALA A CA 1
ATOM 764 C C . ALA A 1 98 ? -0.977 -12.284 2.645 1.00 91.88 98 ALA A C 1
ATOM 766 O O . ALA A 1 98 ? -0.964 -12.178 1.417 1.00 91.88 98 ALA A O 1
ATOM 767 N N . SER A 1 99 ? -2.055 -12.716 3.314 1.00 94.94 99 SER A N 1
ATOM 768 C CA . SER A 1 99 ? -3.307 -13.090 2.654 1.00 94.94 99 SER A CA 1
ATOM 769 C C . SER A 1 99 ? -3.999 -11.856 2.086 1.00 94.94 99 SER A C 1
ATOM 771 O O . SER A 1 99 ? -4.344 -11.845 0.904 1.00 94.94 99 SER A O 1
ATOM 773 N N . LEU A 1 100 ? -4.122 -10.791 2.888 1.00 96.50 100 LEU A N 1
ATOM 774 C CA . LEU A 1 100 ? -4.667 -9.508 2.436 1.00 96.50 100 LEU A CA 1
ATOM 775 C C . LEU A 1 100 ? -3.895 -8.978 1.222 1.00 96.50 100 LEU A C 1
ATOM 777 O O . LEU A 1 100 ? -4.500 -8.665 0.198 1.00 96.50 100 LEU A O 1
ATOM 781 N N . PHE A 1 101 ? -2.561 -8.929 1.313 1.00 97.25 101 PHE A N 1
ATOM 782 C CA . PHE A 1 101 ? -1.714 -8.466 0.211 1.00 97.25 101 PHE A CA 1
ATOM 783 C C . PHE A 1 101 ? -1.914 -9.310 -1.050 1.00 97.25 101 PHE A C 1
ATOM 785 O O . PHE A 1 101 ? -2.073 -8.759 -2.133 1.00 97.25 101 PHE A O 1
ATOM 792 N N . SER A 1 102 ? -1.963 -10.640 -0.929 1.00 95.88 102 SER A N 1
ATOM 793 C CA . SER A 1 102 ? -2.171 -11.514 -2.088 1.00 95.88 102 SER A CA 1
ATOM 794 C C . SER A 1 102 ? -3.538 -11.306 -2.746 1.00 95.88 102 SER A C 1
ATOM 796 O O . SER A 1 102 ? -3.622 -11.229 -3.973 1.00 95.88 102 SER A O 1
ATOM 798 N N . VAL A 1 103 ? -4.609 -11.202 -1.952 1.00 97.12 103 VAL A N 1
ATOM 799 C CA . VAL A 1 103 ? -5.979 -11.035 -2.461 1.00 97.12 103 VAL A CA 1
ATOM 800 C C . VAL A 1 103 ? -6.149 -9.678 -3.140 1.00 97.12 103 VAL A C 1
ATOM 802 O O . VAL A 1 103 ? -6.604 -9.624 -4.285 1.00 97.12 103 VAL A O 1
ATOM 805 N N . VAL A 1 104 ? -5.729 -8.596 -2.479 1.00 97.06 104 VAL A N 1
ATOM 806 C CA . VAL A 1 104 ? -5.849 -7.235 -3.017 1.00 97.06 104 VAL A CA 1
ATOM 807 C C . VAL A 1 104 ? -4.992 -7.072 -4.269 1.00 97.06 104 VAL A C 1
ATOM 809 O O . VAL A 1 104 ? -5.494 -6.618 -5.296 1.00 97.06 104 VAL A O 1
ATOM 812 N N . THR A 1 105 ? -3.735 -7.522 -4.248 1.00 97.00 105 THR A N 1
ATOM 813 C CA . THR A 1 105 ? -2.860 -7.440 -5.426 1.00 97.00 105 THR A CA 1
ATOM 814 C C . THR A 1 105 ? -3.422 -8.248 -6.589 1.00 97.00 105 THR A C 1
ATOM 816 O O . THR A 1 105 ? -3.446 -7.760 -7.715 1.00 97.00 105 THR A O 1
ATOM 819 N N . ARG A 1 106 ? -3.986 -9.438 -6.350 1.00 96.25 106 ARG A N 1
ATOM 820 C CA . ARG A 1 106 ? -4.649 -10.207 -7.414 1.00 96.25 106 ARG A CA 1
ATOM 821 C C . ARG A 1 106 ? -5.827 -9.453 -8.031 1.00 96.25 106 ARG A C 1
ATOM 823 O O . ARG A 1 106 ? -5.969 -9.488 -9.250 1.00 96.25 106 ARG A O 1
ATOM 830 N N . ARG A 1 107 ? -6.643 -8.769 -7.221 1.00 95.44 107 ARG A N 1
ATOM 831 C CA . ARG A 1 107 ? -7.759 -7.936 -7.701 1.00 95.44 107 ARG A CA 1
ATOM 832 C C . ARG A 1 107 ? -7.269 -6.736 -8.513 1.00 95.44 107 ARG A C 1
ATOM 834 O O . ARG A 1 107 ? -7.869 -6.427 -9.537 1.00 95.44 107 ARG A O 1
ATOM 841 N N . LEU A 1 108 ? -6.183 -6.091 -8.095 1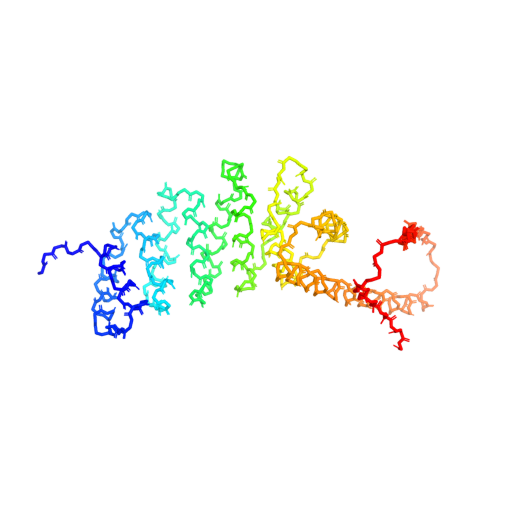.00 96.19 108 LEU A N 1
ATOM 842 C CA . LEU A 1 108 ? -5.577 -4.959 -8.809 1.00 96.19 108 LEU A CA 1
ATOM 843 C C . LEU A 1 108 ? -4.912 -5.369 -10.132 1.00 96.19 108 LEU A C 1
ATOM 845 O O . LEU A 1 108 ? -4.842 -4.577 -11.065 1.00 96.19 108 LEU A O 1
ATOM 849 N N . LEU A 1 109 ? -4.439 -6.613 -10.239 1.00 95.50 109 LEU A N 1
ATOM 850 C CA . LEU A 1 109 ? -3.825 -7.143 -11.460 1.00 95.50 109 LEU A CA 1
ATOM 851 C C . LEU A 1 109 ? -4.836 -7.662 -12.497 1.00 95.50 109 LEU A C 1
ATOM 853 O O . LEU A 1 109 ? -4.420 -8.064 -13.589 1.00 95.50 109 LEU A O 1
ATOM 857 N N . GLN A 1 110 ? -6.136 -7.672 -12.185 1.00 94.44 110 GLN A N 1
ATOM 858 C CA . GLN A 1 110 ? -7.173 -7.996 -13.168 1.00 94.44 110 GLN A CA 1
ATOM 859 C C . GLN A 1 110 ? -7.230 -6.932 -14.276 1.00 94.44 110 GLN A C 1
ATOM 861 O O . GLN A 1 110 ? -6.927 -5.774 -13.995 1.00 94.44 110 GLN A O 1
ATOM 866 N N . PRO A 1 111 ? -7.605 -7.301 -15.518 1.00 90.25 111 PRO A N 1
ATOM 867 C CA . PRO A 1 111 ? -7.570 -6.394 -16.668 1.00 90.25 111 PRO A CA 1
ATOM 868 C C . PRO A 1 111 ? -8.227 -5.036 -16.407 1.00 90.25 111 PRO A C 1
ATOM 870 O O . PRO A 1 111 ? -7.574 -4.022 -16.627 1.00 90.25 111 PRO A O 1
ATOM 873 N N . ASP A 1 112 ? -9.433 -5.040 -15.835 1.00 87.88 112 ASP A N 1
ATOM 874 C CA . ASP A 1 112 ? -10.239 -3.836 -15.593 1.00 87.88 112 ASP A CA 1
ATOM 875 C C . ASP A 1 112 ? -9.502 -2.787 -14.746 1.00 87.88 112 ASP A C 1
ATOM 877 O O . ASP A 1 112 ? -9.504 -1.609 -15.069 1.00 87.88 112 ASP A O 1
ATOM 881 N N . HIS A 1 113 ? -8.798 -3.214 -13.695 1.00 90.44 113 HIS A N 1
ATOM 882 C CA . HIS A 1 113 ? -8.079 -2.304 -12.795 1.00 90.44 113 HIS A CA 1
ATOM 883 C C . HIS A 1 113 ? -6.631 -2.061 -13.202 1.00 90.44 113 HIS A C 1
ATOM 885 O O . HIS A 1 113 ? -6.015 -1.060 -12.837 1.00 90.44 113 HIS A O 1
ATOM 891 N N . ARG A 1 114 ? -6.046 -3.008 -13.934 1.00 88.44 114 ARG A N 1
ATOM 892 C CA . ARG A 1 114 ? -4.639 -2.959 -14.314 1.00 88.44 114 ARG A CA 1
ATOM 893 C C . ARG A 1 114 ? -4.342 -1.763 -15.215 1.00 88.44 114 ARG A C 1
ATOM 895 O O . ARG A 1 114 ? -3.221 -1.249 -15.185 1.00 88.44 114 ARG A O 1
ATOM 902 N N . GLU A 1 115 ? -5.307 -1.343 -16.024 1.00 86.12 115 GLU A N 1
ATOM 903 C CA . GLU A 1 115 ? -5.167 -0.174 -16.893 1.00 86.12 115 GLU A CA 1
ATOM 904 C C . GLU A 1 115 ? -5.128 1.137 -16.092 1.00 86.12 115 GLU A C 1
ATOM 906 O O . GLU A 1 115 ? -4.344 2.024 -16.430 1.00 86.12 115 GLU A O 1
ATOM 911 N N . GLU A 1 116 ? -5.846 1.200 -14.967 1.00 90.06 116 GLU A N 1
ATOM 912 C CA . GLU A 1 116 ? -5.897 2.342 -14.039 1.00 90.06 116 GLU A CA 1
ATOM 913 C C . GLU A 1 116 ? -4.651 2.459 -13.134 1.00 90.06 116 GLU A C 1
ATOM 915 O O . GLU A 1 116 ? -4.384 3.503 -12.528 1.00 90.06 116 GLU A O 1
ATOM 920 N N . LEU A 1 117 ? -3.837 1.401 -13.035 1.00 91.44 117 LEU A N 1
ATOM 921 C CA . LEU A 1 117 ? -2.591 1.419 -12.265 1.00 91.44 117 LEU A CA 1
ATOM 922 C C . LEU A 1 117 ? -1.528 2.297 -12.939 1.00 91.44 117 LEU A C 1
ATOM 924 O O . LEU A 1 117 ? -0.736 1.827 -13.761 1.00 91.44 117 LEU A O 1
ATOM 928 N N . GLY A 1 118 ? -1.488 3.571 -12.554 1.00 91.19 118 GLY A N 1
ATOM 929 C CA . GLY A 1 118 ? -0.417 4.508 -12.885 1.00 91.19 118 GLY A CA 1
ATOM 930 C C . GLY A 1 118 ? 0.929 4.220 -12.188 1.00 91.19 118 GLY A C 1
ATOM 931 O O . GLY A 1 118 ? 1.021 3.336 -11.329 1.00 91.19 118 GLY A O 1
ATOM 932 N N . PRO A 1 119 ? 1.990 4.967 -12.551 1.00 90.69 119 PRO A N 1
ATOM 933 C CA . PRO A 1 119 ? 3.328 4.842 -11.961 1.00 90.69 119 PRO A CA 1
ATOM 934 C C . PRO A 1 119 ? 3.359 4.943 -10.430 1.00 90.69 119 PRO A C 1
ATOM 936 O O . PRO A 1 119 ? 3.931 4.064 -9.782 1.00 90.69 119 PRO A O 1
ATOM 939 N N . SER A 1 120 ? 2.667 5.930 -9.858 1.00 91.88 120 SER A N 1
ATOM 940 C CA . SER A 1 120 ? 2.599 6.158 -8.408 1.00 91.88 120 SER A CA 1
ATOM 941 C C . SER A 1 120 ? 1.901 5.018 -7.660 1.00 91.88 120 SER A C 1
ATOM 943 O O . SER A 1 120 ? 2.363 4.570 -6.609 1.00 91.88 120 SER A O 1
ATOM 945 N N . HIS A 1 121 ? 0.832 4.457 -8.239 1.00 94.88 121 HIS A N 1
ATOM 946 C CA . HIS A 1 121 ? 0.171 3.263 -7.705 1.00 94.88 121 HIS A CA 1
ATOM 947 C C . HIS A 1 121 ? 1.123 2.060 -7.689 1.00 94.88 121 HIS A C 1
ATOM 949 O O . HIS A 1 121 ? 1.246 1.377 -6.673 1.00 94.88 121 HIS A O 1
ATOM 955 N N . LEU A 1 122 ? 1.842 1.813 -8.791 1.00 93.81 122 LEU A N 1
ATOM 956 C CA . LEU A 1 122 ? 2.800 0.705 -8.881 1.00 93.81 122 LEU A CA 1
ATOM 957 C C . LEU A 1 122 ? 3.970 0.864 -7.907 1.00 93.81 122 LEU A C 1
ATOM 959 O O . LEU A 1 122 ? 4.355 -0.111 -7.262 1.00 93.81 122 LEU A O 1
ATOM 963 N N . SER A 1 123 ? 4.50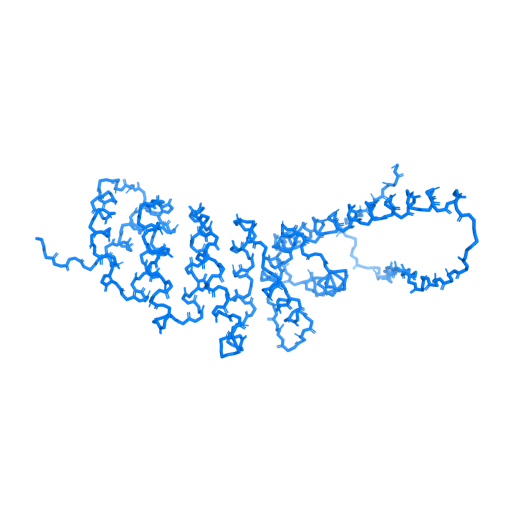3 2.079 -7.794 1.00 92.75 123 SER A N 1
ATOM 964 C CA . SER A 1 123 ? 5.537 2.461 -6.831 1.00 92.75 123 SER A CA 1
ATOM 965 C C . SER A 1 123 ? 5.094 2.152 -5.397 1.00 92.75 123 SER A C 1
ATOM 967 O O . SER A 1 123 ? 5.746 1.372 -4.695 1.00 92.75 123 SER A O 1
ATOM 969 N N . SER A 1 124 ? 3.914 2.638 -5.002 1.00 94.69 124 SER A N 1
ATOM 970 C CA . SER A 1 124 ? 3.345 2.405 -3.671 1.00 94.69 124 SER A CA 1
ATOM 971 C C . SER A 1 124 ? 3.081 0.922 -3.382 1.00 94.69 124 SER A C 1
ATOM 973 O O . SER A 1 124 ? 3.442 0.420 -2.311 1.00 94.69 124 SER A O 1
ATOM 975 N N . LEU A 1 125 ? 2.513 0.175 -4.336 1.00 95.94 125 LEU A N 1
ATOM 976 C CA . LEU A 1 125 ? 2.269 -1.265 -4.189 1.00 95.94 125 LEU A CA 1
ATOM 977 C C . LEU A 1 125 ? 3.570 -2.049 -4.010 1.00 95.94 125 LEU A C 1
ATOM 979 O O . LEU A 1 125 ? 3.675 -2.877 -3.102 1.00 95.94 125 LEU A O 1
ATOM 983 N N . LEU A 1 126 ? 4.573 -1.780 -4.849 1.00 94.31 126 LEU A N 1
ATOM 984 C CA . LEU A 1 126 ? 5.874 -2.438 -4.769 1.00 94.31 126 LEU A CA 1
ATOM 985 C C . LEU A 1 126 ? 6.585 -2.135 -3.455 1.00 94.31 126 LEU A C 1
ATOM 987 O O . LEU A 1 126 ? 7.097 -3.056 -2.818 1.00 94.31 126 LEU A O 1
ATOM 991 N N . TYR A 1 127 ? 6.571 -0.876 -3.021 1.00 93.00 127 TYR A N 1
ATOM 992 C CA . TYR A 1 127 ? 7.102 -0.479 -1.722 1.00 93.00 127 TYR A CA 1
ATOM 993 C C . TYR A 1 127 ? 6.423 -1.237 -0.578 1.00 93.00 127 TYR A C 1
ATOM 995 O O . TYR A 1 127 ? 7.088 -1.792 0.300 1.00 93.00 127 TYR A O 1
ATOM 1003 N N . SER A 1 128 ? 5.093 -1.324 -0.617 1.00 95.75 128 SER A N 1
ATOM 1004 C CA . SER A 1 128 ? 4.299 -2.021 0.397 1.00 95.75 128 SER A CA 1
ATOM 1005 C C . SER A 1 128 ? 4.663 -3.506 0.468 1.00 95.75 128 SER A C 1
ATOM 1007 O O . SER A 1 128 ? 4.919 -4.032 1.552 1.00 95.75 128 SER A O 1
ATOM 1009 N N . HIS A 1 129 ? 4.767 -4.168 -0.689 1.00 95.12 129 HIS A N 1
ATOM 1010 C CA . HIS A 1 129 ? 5.205 -5.560 -0.806 1.00 95.12 129 HIS A CA 1
ATOM 1011 C C . HIS A 1 129 ? 6.645 -5.768 -0.315 1.00 95.12 129 HIS A C 1
ATOM 1013 O O . HIS A 1 129 ? 6.911 -6.712 0.433 1.00 95.12 129 HIS A O 1
ATOM 1019 N N . ALA A 1 130 ? 7.569 -4.874 -0.676 1.00 92.06 130 ALA A N 1
ATOM 1020 C CA . ALA A 1 130 ? 8.961 -4.917 -0.235 1.00 92.06 130 ALA A CA 1
ATOM 1021 C C . ALA A 1 130 ? 9.085 -4.796 1.290 1.00 92.06 130 ALA A C 1
ATOM 1023 O O . ALA A 1 130 ? 9.804 -5.573 1.915 1.00 92.06 130 ALA A O 1
ATOM 1024 N N . ARG A 1 131 ? 8.322 -3.895 1.919 1.00 91.44 131 ARG A N 1
ATOM 1025 C CA . ARG A 1 131 ? 8.330 -3.700 3.379 1.00 91.44 131 ARG A CA 1
ATOM 1026 C C . ARG A 1 131 ? 7.899 -4.920 4.179 1.00 91.44 131 ARG A C 1
ATOM 1028 O O . ARG A 1 131 ? 8.371 -5.118 5.304 1.00 91.44 131 ARG A O 1
ATOM 1035 N N . ILE A 1 132 ? 6.985 -5.716 3.633 1.00 90.94 132 ILE A N 1
ATOM 1036 C CA . ILE A 1 132 ? 6.535 -6.958 4.268 1.00 90.94 132 ILE A CA 1
ATOM 1037 C C . ILE A 1 132 ? 7.264 -8.199 3.734 1.00 90.94 132 ILE A C 1
ATOM 1039 O O . ILE A 1 132 ? 6.977 -9.298 4.199 1.00 90.94 132 ILE A O 1
ATOM 1043 N N . LEU A 1 133 ? 8.218 -8.024 2.809 1.00 90.19 133 LEU A N 1
ATOM 1044 C CA . LEU A 1 133 ? 8.961 -9.087 2.123 1.00 90.19 133 LEU A CA 1
ATOM 1045 C C . LEU A 1 133 ? 8.051 -10.094 1.393 1.00 90.19 133 LEU A C 1
ATOM 1047 O O . LEU A 1 133 ? 8.356 -11.284 1.320 1.00 90.19 133 LEU A O 1
ATOM 1051 N N . ALA A 1 134 ? 6.931 -9.620 0.840 1.00 90.38 134 ALA A N 1
ATOM 1052 C CA . ALA A 1 134 ? 5.989 -10.443 0.087 1.00 90.38 134 ALA A CA 1
ATOM 1053 C C . ALA A 1 134 ? 6.266 -10.334 -1.415 1.00 90.38 134 ALA A C 1
ATOM 1055 O O . ALA A 1 134 ? 5.853 -9.379 -2.071 1.00 90.38 134 ALA A O 1
ATOM 1056 N N . PHE A 1 135 ? 6.952 -11.326 -1.975 1.00 90.94 135 PHE A N 1
ATOM 1057 C CA . PHE A 1 135 ? 7.216 -11.377 -3.410 1.00 90.94 135 PHE A CA 1
ATOM 1058 C C . PHE A 1 135 ? 5.955 -11.766 -4.196 1.00 90.94 135 PHE A C 1
ATOM 1060 O O . PHE A 1 135 ? 5.428 -12.864 -4.020 1.00 90.94 135 PHE A O 1
ATOM 1067 N N . ASP A 1 136 ? 5.512 -10.897 -5.110 1.00 93.44 136 ASP A N 1
ATOM 1068 C CA . ASP A 1 136 ? 4.458 -11.206 -6.081 1.00 93.44 136 ASP A CA 1
ATOM 1069 C C . ASP A 1 136 ? 4.991 -11.105 -7.518 1.00 93.44 136 ASP A C 1
ATOM 1071 O O . ASP A 1 136 ? 5.374 -10.042 -8.013 1.00 93.44 136 ASP A O 1
ATOM 1075 N N . LYS A 1 137 ? 5.006 -12.248 -8.210 1.00 91.56 137 LYS A N 1
ATOM 1076 C CA . LYS A 1 137 ? 5.547 -12.371 -9.570 1.00 91.56 137 LYS A CA 1
ATOM 1077 C C . LYS A 1 137 ? 4.747 -11.569 -10.600 1.00 91.56 137 LYS A C 1
ATOM 1079 O O . LYS A 1 137 ? 5.319 -11.123 -11.595 1.00 91.56 137 LYS A O 1
ATOM 1084 N N . GLY A 1 138 ? 3.434 -11.440 -10.413 1.00 92.56 138 GLY A N 1
ATOM 1085 C CA . GLY A 1 138 ? 2.553 -10.700 -11.313 1.00 92.56 138 GLY A CA 1
ATOM 1086 C C . GLY A 1 138 ? 2.801 -9.200 -11.214 1.00 92.56 138 GLY A C 1
ATOM 1087 O O . GLY A 1 138 ? 3.003 -8.550 -12.241 1.00 92.56 138 GLY A O 1
ATOM 1088 N N . LEU A 1 139 ? 2.884 -8.687 -9.985 1.00 94.44 139 LEU A N 1
ATOM 1089 C CA . LEU A 1 139 ? 3.184 -7.290 -9.687 1.00 94.44 139 LEU A CA 1
ATOM 1090 C C . LEU A 1 139 ? 4.562 -6.886 -10.216 1.00 94.44 139 LEU A C 1
ATOM 1092 O O . LEU A 1 139 ? 4.676 -5.885 -10.922 1.00 94.44 139 LEU A O 1
ATOM 1096 N N . VAL A 1 140 ? 5.590 -7.701 -9.953 1.00 91.62 140 VAL A N 1
ATOM 1097 C CA . VAL A 1 140 ? 6.941 -7.463 -10.482 1.00 91.62 140 VAL A CA 1
ATOM 1098 C C . VAL A 1 140 ? 6.904 -7.387 -12.007 1.00 91.62 140 VAL A C 1
ATOM 1100 O O . VAL A 1 140 ? 7.330 -6.389 -12.577 1.00 91.62 140 VAL A O 1
ATOM 1103 N N . ARG A 1 141 ? 6.320 -8.381 -12.689 1.00 90.88 141 ARG A N 1
ATOM 1104 C CA . ARG A 1 141 ? 6.221 -8.377 -14.160 1.00 90.88 141 ARG A CA 1
ATOM 1105 C C . ARG A 1 141 ? 5.460 -7.173 -14.704 1.00 90.88 141 ARG A C 1
ATOM 1107 O O . ARG A 1 141 ? 5.802 -6.679 -15.776 1.00 90.88 141 ARG A O 1
ATOM 1114 N N . LEU A 1 142 ? 4.413 -6.725 -14.013 1.00 91.44 142 LEU A N 1
ATOM 1115 C CA . LEU A 1 142 ? 3.670 -5.536 -14.410 1.00 91.44 142 LEU A CA 1
ATOM 1116 C C . LEU A 1 142 ? 4.545 -4.287 -14.313 1.00 91.44 142 LEU A C 1
ATOM 1118 O O . LEU A 1 142 ? 4.622 -3.537 -15.280 1.00 91.44 142 LEU A O 1
ATOM 1122 N N . ALA A 1 143 ? 5.241 -4.094 -13.196 1.00 90.12 143 ALA A N 1
ATOM 1123 C CA . ALA A 1 143 ? 6.141 -2.962 -13.023 1.00 90.12 143 ALA A CA 1
ATOM 1124 C C . ALA A 1 143 ? 7.286 -2.973 -14.046 1.00 90.12 143 ALA A C 1
ATOM 1126 O O . ALA A 1 143 ? 7.576 -1.945 -14.647 1.00 90.12 143 ALA A O 1
ATOM 1127 N N . GLN A 1 144 ? 7.869 -4.142 -14.323 1.00 87.81 144 GLN A N 1
ATOM 1128 C CA . GLN A 1 144 ? 8.884 -4.314 -15.366 1.00 87.81 144 GLN A CA 1
ATOM 1129 C C . GLN A 1 144 ? 8.368 -3.889 -16.750 1.00 87.81 144 GLN A C 1
ATOM 1131 O O . GLN A 1 144 ? 9.046 -3.157 -17.467 1.00 87.81 144 GLN A O 1
ATOM 1136 N N . LYS A 1 145 ? 7.146 -4.304 -17.114 1.00 88.31 145 LYS A N 1
ATOM 1137 C CA . LYS A 1 145 ? 6.498 -3.887 -18.366 1.00 88.31 145 LYS A CA 1
ATOM 1138 C C . LYS A 1 145 ? 6.222 -2.385 -18.396 1.00 88.31 145 LYS A C 1
ATOM 1140 O O . LYS A 1 145 ? 6.500 -1.758 -19.407 1.00 88.31 145 LYS A O 1
ATOM 1145 N N . SER A 1 146 ? 5.721 -1.816 -17.300 1.00 88.19 146 SER A N 1
ATOM 1146 C CA . SER A 1 146 ? 5.446 -0.378 -17.197 1.00 88.19 146 SER A CA 1
ATOM 1147 C C . SER A 1 146 ? 6.715 0.470 -17.285 1.00 88.19 146 SER A C 1
ATOM 1149 O O . SER A 1 146 ? 6.675 1.542 -17.866 1.00 88.19 146 SER A O 1
ATOM 1151 N N . LEU A 1 147 ? 7.842 0.000 -16.743 1.00 83.75 147 LEU A N 1
ATOM 1152 C CA . LEU A 1 147 ? 9.136 0.684 -16.856 1.00 83.75 147 LEU A CA 1
ATOM 1153 C C . LEU A 1 147 ? 9.718 0.637 -18.274 1.00 83.75 147 LEU A C 1
ATOM 1155 O O . LEU A 1 147 ? 10.488 1.522 -18.644 1.00 83.75 147 LEU A O 1
ATOM 1159 N N . ALA A 1 148 ? 9.395 -0.411 -19.036 1.00 82.94 148 ALA A N 1
ATOM 1160 C CA . ALA A 1 148 ? 9.808 -0.569 -20.427 1.00 82.94 148 ALA A CA 1
ATOM 1161 C C . ALA A 1 148 ? 8.892 0.170 -21.420 1.00 82.94 148 ALA A C 1
ATOM 1163 O O . ALA A 1 148 ? 9.246 0.286 -22.590 1.00 82.94 148 ALA A O 1
ATOM 1164 N N . ASP A 1 149 ? 7.723 0.631 -20.973 1.00 83.38 149 ASP A N 1
ATOM 1165 C CA . ASP A 1 149 ? 6.784 1.401 -21.781 1.00 83.38 149 ASP A CA 1
ATOM 1166 C C . ASP A 1 149 ? 7.089 2.899 -21.661 1.00 83.38 149 ASP A C 1
ATOM 1168 O O . ASP A 1 149 ? 6.776 3.535 -20.654 1.00 83.38 149 ASP A O 1
ATOM 1172 N N . ASP A 1 150 ? 7.670 3.477 -22.713 1.00 69.06 150 ASP A N 1
ATOM 1173 C CA . ASP A 1 150 ? 8.023 4.901 -22.765 1.00 69.06 150 ASP A CA 1
ATOM 1174 C C . ASP A 1 150 ? 6.802 5.835 -22.652 1.00 69.06 150 ASP A C 1
ATOM 1176 O O . ASP A 1 150 ? 6.960 7.014 -22.336 1.00 69.06 150 ASP A O 1
ATOM 1180 N N . ARG A 1 151 ? 5.573 5.330 -22.859 1.00 70.12 151 ARG A N 1
ATOM 1181 C CA . ARG A 1 151 ? 4.337 6.105 -22.648 1.00 70.12 151 ARG A CA 1
ATOM 1182 C C . ARG A 1 151 ? 4.041 6.344 -21.168 1.00 70.12 151 ARG A C 1
ATOM 1184 O O . ARG A 1 151 ? 3.304 7.270 -20.836 1.00 70.12 151 ARG A O 1
ATOM 1191 N N . ARG A 1 152 ? 4.584 5.514 -20.271 1.00 74.56 152 ARG A N 1
ATOM 1192 C CA . ARG A 1 152 ? 4.389 5.623 -18.821 1.00 74.56 152 ARG A CA 1
ATOM 1193 C C . ARG A 1 152 ? 5.563 6.376 -18.200 1.00 74.56 152 ARG A C 1
ATOM 1195 O O . ARG A 1 152 ? 6.604 5.816 -17.847 1.00 74.56 152 ARG A O 1
ATOM 1202 N N . ALA A 1 153 ? 5.380 7.681 -18.040 1.00 78.94 153 ALA A N 1
ATOM 1203 C CA . ALA A 1 153 ? 6.363 8.541 -17.401 1.00 78.94 153 ALA A CA 1
ATOM 1204 C C . ALA A 1 153 ? 6.348 8.349 -15.875 1.00 78.94 153 ALA A C 1
ATOM 1206 O O . ALA A 1 153 ? 5.533 8.929 -15.170 1.00 78.94 153 ALA A O 1
ATOM 1207 N N . PHE A 1 154 ? 7.257 7.515 -15.368 1.00 82.56 154 PHE A N 1
ATOM 1208 C CA . PHE A 1 154 ? 7.615 7.517 -13.947 1.00 82.56 154 PHE A CA 1
ATOM 1209 C C . PHE A 1 154 ? 8.318 8.820 -13.576 1.00 82.56 154 PHE A C 1
ATOM 1211 O O . PHE A 1 154 ? 9.309 9.189 -14.222 1.00 82.56 154 PHE A O 1
ATOM 1218 N N . GLU A 1 155 ? 7.842 9.451 -12.507 1.00 84.94 155 GLU A N 1
ATOM 1219 C CA . GLU A 1 155 ? 8.597 10.468 -11.789 1.00 84.94 155 GLU A CA 1
ATOM 1220 C C . GLU A 1 155 ? 9.839 9.845 -11.138 1.00 84.94 155 GLU A C 1
ATOM 1222 O O . GLU A 1 155 ? 9.950 8.625 -10.973 1.00 84.94 155 GLU A O 1
ATOM 1227 N N . LEU A 1 156 ? 10.817 10.682 -10.798 1.00 79.75 156 LEU A N 1
ATOM 1228 C CA . LEU A 1 156 ? 12.086 10.211 -10.241 1.00 79.75 156 LEU A CA 1
ATOM 1229 C C . LEU A 1 156 ? 11.909 9.537 -8.876 1.00 79.75 156 LEU A C 1
ATOM 1231 O O . LEU A 1 156 ? 12.563 8.528 -8.619 1.00 79.75 156 LEU A O 1
ATOM 1235 N N . GLU A 1 157 ? 11.010 10.057 -8.040 1.00 81.62 157 GLU A N 1
ATOM 1236 C CA . GLU A 1 157 ? 10.685 9.499 -6.721 1.00 81.62 157 GLU A CA 1
ATOM 1237 C C . GLU A 1 157 ? 10.055 8.106 -6.838 1.00 81.62 157 GLU A C 1
ATOM 1239 O O . GLU A 1 157 ? 10.483 7.153 -6.176 1.00 81.62 157 GLU A O 1
ATOM 1244 N N . ASP A 1 158 ? 9.102 7.950 -7.759 1.00 86.38 158 ASP A N 1
ATOM 1245 C CA . ASP A 1 158 ? 8.496 6.655 -8.056 1.00 86.38 158 ASP A CA 1
ATOM 1246 C C . ASP A 1 158 ? 9.524 5.661 -8.598 1.00 86.38 158 ASP A C 1
ATOM 1248 O O . ASP A 1 158 ? 9.551 4.496 -8.198 1.00 86.38 158 ASP A O 1
ATOM 1252 N N . LEU A 1 159 ? 10.410 6.112 -9.489 1.00 84.12 159 LEU A N 1
ATOM 1253 C CA . LEU A 1 159 ? 11.469 5.269 -10.034 1.00 84.12 159 LEU A CA 1
ATOM 1254 C C . LEU A 1 159 ? 12.433 4.792 -8.939 1.00 84.12 159 LEU A C 1
ATOM 1256 O O . LEU A 1 159 ? 12.785 3.611 -8.919 1.00 84.12 159 LEU A O 1
ATOM 1260 N N . ALA A 1 160 ? 12.837 5.678 -8.026 1.00 81.00 160 ALA A N 1
ATOM 1261 C CA . ALA A 1 160 ? 13.694 5.335 -6.890 1.00 81.00 160 ALA A CA 1
ATOM 1262 C C . ALA A 1 160 ? 13.044 4.259 -6.021 1.00 81.00 160 ALA A C 1
ATOM 1264 O O . ALA A 1 160 ? 13.648 3.220 -5.737 1.00 81.00 160 ALA A O 1
ATOM 1265 N N . THR A 1 161 ? 11.772 4.472 -5.693 1.00 85.38 161 THR A N 1
ATOM 1266 C CA . THR A 1 161 ? 10.974 3.568 -4.869 1.00 85.38 161 THR A CA 1
ATOM 1267 C C . THR A 1 161 ? 10.839 2.188 -5.517 1.00 85.38 161 THR A C 1
ATOM 1269 O O . THR A 1 161 ? 11.051 1.164 -4.864 1.00 85.38 161 THR A O 1
ATOM 1272 N N . VAL A 1 162 ? 10.560 2.132 -6.823 1.00 87.94 162 VAL A N 1
ATOM 1273 C CA . VAL A 1 162 ? 10.469 0.873 -7.578 1.00 87.94 162 VAL A CA 1
ATOM 1274 C C . VAL A 1 162 ? 11.805 0.127 -7.596 1.00 87.94 162 VAL A C 1
ATOM 1276 O O . VAL A 1 162 ? 11.831 -1.085 -7.370 1.00 87.94 162 VAL A O 1
ATOM 1279 N N . LEU A 1 163 ? 12.922 0.823 -7.825 1.00 82.81 163 LEU A N 1
ATOM 1280 C CA . LEU A 1 163 ? 14.255 0.210 -7.833 1.00 82.81 163 LEU A CA 1
ATOM 1281 C C . LEU A 1 163 ? 14.639 -0.341 -6.457 1.00 82.81 163 LEU A C 1
ATOM 1283 O O . LEU A 1 163 ? 15.126 -1.470 -6.357 1.00 82.81 163 LEU A O 1
ATOM 1287 N N . GLN A 1 164 ? 14.370 0.417 -5.395 1.00 82.69 164 GLN A N 1
ATOM 1288 C CA . GLN A 1 164 ? 14.598 -0.024 -4.022 1.00 82.69 164 GLN A CA 1
ATOM 1289 C C . GLN A 1 164 ? 13.741 -1.252 -3.681 1.00 82.69 164 GLN A C 1
ATOM 1291 O O . GLN A 1 164 ? 14.229 -2.216 -3.079 1.00 82.69 164 GLN A O 1
ATOM 1296 N N . ALA A 1 165 ? 12.472 -1.252 -4.097 1.00 88.12 165 ALA A N 1
ATOM 1297 C CA . ALA A 1 165 ? 11.580 -2.388 -3.918 1.00 88.12 165 ALA A CA 1
ATOM 1298 C C . ALA A 1 165 ? 12.083 -3.628 -4.671 1.00 88.12 165 ALA A C 1
ATOM 1300 O O . ALA A 1 165 ? 12.104 -4.717 -4.099 1.00 88.12 165 ALA A O 1
ATOM 1301 N N . PHE A 1 166 ? 12.558 -3.479 -5.911 1.00 86.38 166 PHE A N 1
ATOM 1302 C CA . PHE A 1 166 ? 13.154 -4.580 -6.671 1.00 86.38 166 PHE A CA 1
ATOM 1303 C C . PHE A 1 166 ? 14.403 -5.145 -6.001 1.00 86.38 166 PHE A C 1
ATOM 1305 O O . PHE A 1 166 ? 14.524 -6.364 -5.890 1.00 86.38 166 PHE A O 1
ATOM 1312 N N . ALA A 1 167 ? 15.291 -4.285 -5.501 1.00 82.00 167 ALA A N 1
ATOM 1313 C CA . ALA A 1 167 ? 16.478 -4.719 -4.773 1.00 82.00 167 ALA A CA 1
ATOM 1314 C C . ALA A 1 167 ? 16.107 -5.503 -3.498 1.00 82.00 167 ALA A C 1
ATOM 1316 O O . ALA A 1 167 ? 16.659 -6.571 -3.228 1.00 82.00 167 ALA A O 1
ATOM 1317 N N . THR A 1 168 ? 15.110 -5.016 -2.752 1.00 85.12 168 THR A N 1
ATOM 1318 C CA . THR A 1 168 ? 14.607 -5.650 -1.519 1.00 85.12 168 THR A CA 1
ATOM 1319 C C . THR A 1 168 ? 13.953 -7.005 -1.796 1.00 85.12 168 THR A C 1
ATOM 1321 O O . THR A 1 168 ? 14.203 -7.983 -1.091 1.00 85.12 168 THR A O 1
ATOM 1324 N N . LEU A 1 169 ? 13.138 -7.077 -2.849 1.00 85.56 169 LEU A N 1
ATOM 1325 C CA . LEU A 1 169 ? 12.429 -8.284 -3.276 1.00 85.56 169 LEU A CA 1
ATOM 1326 C C . LEU A 1 169 ? 13.307 -9.246 -4.090 1.00 85.56 169 LEU A C 1
ATOM 1328 O O . LEU A 1 169 ? 12.831 -10.316 -4.468 1.00 85.56 169 LEU A O 1
ATOM 1332 N N . ARG A 1 170 ? 14.569 -8.882 -4.366 1.00 83.19 170 ARG A N 1
ATOM 1333 C CA . ARG A 1 170 ? 15.497 -9.622 -5.242 1.00 83.19 170 ARG A CA 1
ATOM 1334 C C . ARG A 1 170 ? 14.901 -9.892 -6.629 1.00 83.19 170 ARG A C 1
ATOM 1336 O O . ARG A 1 170 ? 15.129 -10.934 -7.241 1.00 83.19 170 ARG A O 1
ATOM 1343 N N . ALA A 1 171 ? 14.098 -8.946 -7.108 1.00 77.06 171 ALA A N 1
ATOM 1344 C CA . ALA A 1 171 ? 13.474 -8.957 -8.420 1.00 77.06 171 ALA A CA 1
ATOM 1345 C C . ALA A 1 171 ? 14.423 -8.300 -9.430 1.00 77.06 171 ALA A C 1
ATOM 1347 O O . ALA A 1 171 ? 14.242 -7.153 -9.833 1.00 77.06 171 ALA A O 1
ATOM 1348 N N . GLU A 1 172 ? 15.484 -9.014 -9.787 1.00 66.62 172 GLU A N 1
ATOM 1349 C CA . GLU A 1 172 ? 16.570 -8.453 -10.583 1.00 66.62 172 GLU A CA 1
ATOM 1350 C C . GLU A 1 172 ? 16.338 -8.663 -12.089 1.00 66.62 172 GLU A C 1
ATOM 1352 O O . GLU A 1 172 ? 16.236 -9.788 -12.573 1.00 66.62 172 GLU A O 1
ATOM 1357 N N . ASP A 1 173 ? 16.266 -7.562 -12.842 1.00 66.88 173 ASP A N 1
ATOM 1358 C CA . ASP A 1 173 ? 16.288 -7.536 -14.307 1.00 66.88 173 ASP A CA 1
ATOM 1359 C C . ASP A 1 173 ? 17.406 -6.606 -14.803 1.00 66.88 173 ASP A C 1
ATOM 1361 O O . ASP A 1 173 ? 17.361 -5.381 -14.645 1.00 66.88 173 ASP A O 1
ATOM 1365 N N . VAL A 1 174 ? 18.417 -7.212 -15.428 1.00 55.44 174 VAL A N 1
ATOM 1366 C CA . VAL A 1 174 ? 19.623 -6.546 -15.946 1.00 55.44 174 VAL A CA 1
ATOM 1367 C C . VAL A 1 174 ? 19.303 -5.496 -17.018 1.00 55.44 174 VAL A C 1
ATOM 1369 O O . VAL A 1 174 ? 20.042 -4.525 -17.180 1.00 55.44 174 VAL A O 1
ATOM 1372 N N . ARG A 1 175 ? 18.214 -5.658 -17.780 1.00 60.91 175 ARG A N 1
ATOM 1373 C CA . ARG A 1 175 ? 17.845 -4.691 -18.828 1.00 60.91 175 ARG A CA 1
ATOM 1374 C C . ARG A 1 175 ? 17.213 -3.443 -18.226 1.00 60.91 175 ARG A C 1
ATOM 1376 O O . ARG A 1 175 ? 17.458 -2.335 -18.707 1.00 60.91 175 ARG A O 1
ATOM 1383 N N . LEU A 1 176 ? 16.443 -3.618 -17.155 1.00 65.50 176 LEU A N 1
ATOM 1384 C CA . LEU A 1 176 ? 15.795 -2.512 -16.460 1.00 65.50 176 LEU A CA 1
ATOM 1385 C C . LEU A 1 176 ? 16.793 -1.651 -15.697 1.00 65.50 176 LEU A C 1
ATOM 1387 O O . LEU A 1 176 ? 16.670 -0.432 -15.759 1.00 65.50 176 LEU A O 1
ATOM 1391 N N . SER A 1 177 ? 17.830 -2.225 -15.078 1.00 59.28 177 SER A N 1
ATOM 1392 C CA . SER A 1 177 ? 18.875 -1.397 -14.454 1.00 59.28 177 SER A CA 1
ATOM 1393 C C . SER A 1 177 ? 19.590 -0.494 -15.448 1.00 59.28 177 SER A C 1
ATOM 1395 O O . SER A 1 177 ? 19.835 0.670 -15.138 1.00 59.28 177 SER A O 1
ATOM 1397 N N . GLY A 1 178 ? 19.879 -0.984 -16.657 1.00 59.03 178 GLY A N 1
ATOM 1398 C CA . GLY A 1 178 ? 20.501 -0.175 -17.706 1.00 59.03 178 GLY A CA 1
ATOM 1399 C C . GLY A 1 178 ? 19.619 0.988 -18.177 1.00 59.03 178 GLY A C 1
ATOM 1400 O O . GLY A 1 178 ? 20.113 2.094 -18.397 1.00 59.03 178 GLY A O 1
ATOM 1401 N N . ASN A 1 179 ? 18.309 0.766 -18.313 1.00 66.50 179 ASN A N 1
ATOM 1402 C CA . ASN A 1 179 ? 17.366 1.806 -18.733 1.00 66.50 179 ASN A CA 1
ATOM 1403 C C . ASN A 1 179 ? 17.092 2.824 -17.622 1.00 66.50 179 ASN A C 1
ATOM 1405 O O . ASN A 1 179 ? 17.101 4.028 -17.887 1.00 66.50 179 ASN A O 1
ATOM 1409 N N . SER A 1 180 ? 16.934 2.365 -16.382 1.00 64.06 180 SER A N 1
ATOM 1410 C CA . SER A 1 180 ? 16.753 3.243 -15.229 1.00 64.06 180 SER A CA 1
ATOM 1411 C C . SER A 1 180 ? 17.993 4.096 -14.973 1.00 64.06 180 SER A C 1
ATOM 1413 O O . SER A 1 180 ? 17.861 5.305 -14.821 1.00 64.06 180 SER A O 1
ATOM 1415 N N . ALA A 1 181 ? 19.202 3.527 -15.050 1.00 61.59 181 ALA A N 1
ATOM 1416 C CA . ALA A 1 181 ? 20.447 4.289 -14.917 1.00 61.59 181 ALA A CA 1
ATOM 1417 C C . ALA A 1 181 ? 20.573 5.395 -15.980 1.00 61.59 181 ALA A C 1
ATOM 1419 O O . ALA A 1 181 ? 20.965 6.515 -15.662 1.00 61.59 181 ALA A O 1
ATOM 1420 N N . ARG A 1 182 ? 20.172 5.123 -17.232 1.00 64.69 182 ARG A N 1
ATOM 1421 C CA . ARG A 1 182 ? 20.127 6.144 -18.295 1.00 64.69 182 ARG A CA 1
ATOM 1422 C C . ARG A 1 182 ? 19.122 7.257 -18.003 1.00 64.69 182 ARG A C 1
ATOM 1424 O O . ARG A 1 182 ? 19.422 8.418 -18.265 1.00 64.69 182 ARG A O 1
ATOM 1431 N N . ARG A 1 183 ? 17.938 6.923 -17.484 1.00 67.19 183 ARG A N 1
ATOM 1432 C CA . ARG A 1 183 ? 16.913 7.915 -17.111 1.00 67.19 183 ARG A CA 1
ATOM 1433 C C . ARG A 1 183 ? 17.375 8.785 -15.943 1.00 67.19 183 ARG A C 1
ATOM 1435 O O . ARG A 1 183 ? 17.228 9.999 -16.016 1.00 67.19 183 ARG A O 1
ATOM 1442 N N . VAL A 1 184 ? 18.005 8.183 -14.934 1.00 64.81 184 VAL A N 1
ATOM 1443 C CA . VAL A 1 184 ? 18.610 8.903 -13.804 1.00 64.81 184 VAL A CA 1
ATOM 1444 C C . VAL A 1 184 ? 19.725 9.830 -14.285 1.00 64.81 184 VAL A C 1
ATOM 1446 O O . VAL A 1 184 ? 19.697 11.007 -13.947 1.00 64.81 184 VAL A O 1
ATOM 1449 N N . ALA A 1 185 ? 20.638 9.347 -15.138 1.00 62.50 185 ALA A N 1
ATOM 1450 C CA . ALA A 1 185 ? 21.734 10.146 -15.696 1.00 62.50 185 ALA A CA 1
ATOM 1451 C C . ALA A 1 185 ? 21.243 11.356 -16.515 1.00 62.50 185 ALA A C 1
ATOM 1453 O O . ALA A 1 185 ? 21.816 12.438 -16.435 1.00 62.50 185 ALA A O 1
ATOM 1454 N N . LYS A 1 186 ? 20.149 11.199 -17.275 1.00 68.25 186 LYS A N 1
ATOM 1455 C CA . LYS A 1 186 ? 19.507 12.311 -18.002 1.00 68.25 186 LYS A CA 1
ATOM 1456 C C . LYS A 1 186 ? 18.843 13.330 -17.074 1.00 68.25 186 LYS A C 1
ATOM 1458 O O . LYS A 1 186 ? 18.741 14.494 -17.443 1.00 68.25 186 LYS A O 1
ATOM 1463 N N . ALA A 1 187 ? 18.382 12.898 -15.902 1.00 64.81 187 ALA A N 1
ATOM 1464 C CA . ALA A 1 187 ? 17.709 13.745 -14.922 1.00 64.81 187 ALA A CA 1
ATOM 1465 C C . ALA A 1 187 ? 18.666 14.407 -13.914 1.00 64.81 187 ALA A C 1
ATOM 1467 O O . ALA A 1 187 ? 18.306 15.398 -13.284 1.00 64.81 187 ALA A O 1
ATOM 1468 N N . THR A 1 188 ? 19.895 13.894 -13.790 1.00 59.00 188 THR A N 1
ATOM 1469 C CA . THR A 1 188 ? 20.949 14.401 -12.897 1.00 59.00 188 THR A CA 1
ATOM 1470 C C . THR A 1 188 ? 21.208 15.913 -12.983 1.00 59.00 188 THR A C 1
ATOM 1472 O O . THR A 1 188 ? 21.396 16.503 -11.924 1.00 59.00 188 THR A O 1
ATOM 1475 N N . PRO A 1 189 ? 21.172 16.592 -14.150 1.00 60.25 189 PRO A N 1
ATOM 1476 C CA . PRO A 1 189 ? 21.380 18.042 -14.181 1.00 60.25 189 PRO A CA 1
ATOM 1477 C C . PRO A 1 189 ? 20.216 18.877 -13.611 1.00 60.25 189 PRO A C 1
ATOM 1479 O O . PRO A 1 189 ? 20.382 20.082 -13.455 1.00 60.25 189 PRO A O 1
ATOM 1482 N N . ALA A 1 190 ? 19.057 18.281 -13.297 1.00 60.97 190 ALA A N 1
ATOM 1483 C CA . ALA A 1 190 ? 17.849 19.001 -12.871 1.00 60.97 190 ALA A CA 1
ATOM 1484 C C . ALA A 1 190 ? 17.245 18.525 -11.531 1.00 60.97 190 ALA A C 1
ATOM 1486 O O . ALA A 1 190 ? 16.251 19.093 -11.083 1.00 60.97 190 ALA A O 1
ATOM 1487 N N . ALA A 1 191 ? 17.799 17.487 -10.895 1.00 62.00 191 ALA A N 1
ATOM 1488 C CA . ALA A 1 191 ? 17.196 16.847 -9.723 1.00 62.00 191 ALA A CA 1
ATOM 1489 C C . ALA A 1 191 ? 17.821 17.299 -8.380 1.00 62.00 191 ALA A C 1
ATOM 1491 O O . ALA A 1 191 ? 19.021 17.578 -8.326 1.00 62.00 191 ALA A O 1
ATOM 1492 N N . PRO A 1 192 ? 17.051 17.315 -7.271 1.00 66.12 192 PRO A N 1
ATOM 1493 C CA . PRO A 1 192 ? 17.580 17.584 -5.933 1.00 66.12 192 PRO A CA 1
ATOM 1494 C C . PRO A 1 192 ? 18.621 16.540 -5.497 1.00 66.12 192 PRO A C 1
ATOM 1496 O O . PRO A 1 192 ? 18.440 15.341 -5.711 1.00 66.12 192 PRO A O 1
ATOM 1499 N N . LEU A 1 193 ? 19.687 16.980 -4.817 1.00 61.75 193 LEU A N 1
ATOM 1500 C CA . LEU A 1 193 ? 20.780 16.108 -4.354 1.00 61.75 193 LEU A CA 1
ATOM 1501 C C . LEU A 1 193 ? 20.337 14.900 -3.495 1.00 61.75 193 LEU A C 1
ATOM 1503 O O . LEU A 1 193 ? 20.876 13.818 -3.728 1.00 61.75 193 LEU A O 1
ATOM 1507 N N . PRO A 1 194 ? 19.371 15.014 -2.556 1.00 61.81 194 PRO A N 1
ATOM 1508 C CA . PRO A 1 194 ? 18.916 13.863 -1.766 1.00 61.81 194 PRO A CA 1
ATOM 1509 C C . PRO A 1 194 ? 18.293 12.759 -2.630 1.00 61.81 194 PRO A C 1
ATOM 1511 O O . PRO A 1 194 ? 18.611 11.587 -2.471 1.00 61.81 194 PRO A O 1
ATOM 1514 N N . LEU A 1 195 ? 17.489 13.145 -3.623 1.00 61.50 195 LEU A N 1
ATOM 1515 C CA . LEU A 1 195 ? 16.835 12.212 -4.538 1.00 61.50 195 LEU A CA 1
ATOM 1516 C C . LEU A 1 195 ? 17.846 11.476 -5.427 1.00 61.50 195 LEU A C 1
ATOM 1518 O O . LEU A 1 195 ? 17.696 10.289 -5.713 1.00 61.50 195 LEU A O 1
ATOM 1522 N N . LEU A 1 196 ? 18.905 12.171 -5.852 1.00 60.41 196 LEU A N 1
ATOM 1523 C CA . LEU A 1 196 ? 20.008 11.554 -6.585 1.00 60.41 196 LEU A CA 1
ATOM 1524 C C . LEU A 1 196 ? 20.791 10.564 -5.717 1.00 60.41 196 LEU A C 1
ATOM 1526 O O . LEU A 1 196 ? 21.183 9.514 -6.223 1.00 60.41 196 LEU A O 1
ATOM 1530 N N . ALA A 1 197 ? 20.987 10.859 -4.429 1.00 61.28 197 ALA A N 1
ATOM 1531 C CA . ALA A 1 197 ? 21.633 9.940 -3.496 1.00 61.28 197 ALA A CA 1
ATOM 1532 C C . ALA A 1 197 ? 20.809 8.656 -3.307 1.00 61.28 197 ALA A C 1
ATOM 1534 O O . ALA A 1 197 ? 21.358 7.567 -3.473 1.00 61.28 197 ALA A O 1
ATOM 1535 N N . ASP A 1 198 ? 19.496 8.774 -3.089 1.00 62.25 198 ASP A N 1
ATOM 1536 C CA . ASP A 1 198 ? 18.592 7.627 -2.938 1.00 62.25 198 ASP A CA 1
ATOM 1537 C C . ASP A 1 198 ? 18.540 6.763 -4.209 1.00 62.25 198 ASP A C 1
ATOM 1539 O O . ASP A 1 198 ? 18.572 5.534 -4.145 1.00 62.25 198 ASP A O 1
ATOM 1543 N N . LEU A 1 199 ? 18.525 7.388 -5.392 1.00 64.50 199 LEU A N 1
ATOM 1544 C CA . LEU A 1 199 ? 18.581 6.688 -6.680 1.00 64.50 199 LEU A CA 1
ATOM 1545 C C . LEU A 1 199 ? 19.914 5.958 -6.893 1.00 64.50 199 LEU A C 1
ATOM 1547 O O . LEU A 1 199 ? 19.942 4.825 -7.391 1.00 64.50 199 LEU A O 1
ATOM 1551 N N . LEU A 1 200 ? 21.030 6.588 -6.527 1.00 63.69 200 LEU A N 1
ATOM 1552 C CA . LEU A 1 200 ? 22.355 5.978 -6.607 1.00 63.69 200 LEU A CA 1
ATOM 1553 C C . LEU A 1 200 ? 22.498 4.829 -5.605 1.00 63.69 200 LEU A C 1
ATOM 1555 O O . LEU A 1 200 ? 23.030 3.784 -5.970 1.00 63.69 200 LEU A O 1
ATOM 1559 N N . GLU A 1 201 ? 21.966 4.962 -4.393 1.00 66.12 201 GLU A N 1
ATOM 1560 C CA . GLU A 1 201 ? 21.955 3.890 -3.399 1.00 66.12 201 GLU A CA 1
ATOM 1561 C C . GLU A 1 201 ? 21.054 2.733 -3.836 1.00 66.12 201 GLU A C 1
ATOM 1563 O O . GLU A 1 201 ? 21.506 1.589 -3.887 1.00 66.12 201 GLU A O 1
ATOM 1568 N N . ALA A 1 202 ? 19.811 3.008 -4.237 1.00 62.69 202 ALA A N 1
ATOM 1569 C CA . ALA A 1 202 ? 18.877 1.987 -4.705 1.00 62.69 202 ALA A CA 1
ATOM 1570 C C . ALA A 1 202 ? 19.445 1.222 -5.906 1.00 62.69 202 ALA A C 1
ATOM 1572 O O . ALA A 1 202 ? 19.383 -0.010 -5.955 1.00 62.69 202 ALA A O 1
ATOM 1573 N N . SER A 1 203 ? 20.066 1.935 -6.852 1.00 63.94 203 SER A N 1
ATOM 1574 C CA . SER A 1 203 ? 20.748 1.298 -7.975 1.00 63.94 203 SER A CA 1
ATOM 1575 C C . SER A 1 203 ? 21.984 0.513 -7.523 1.00 63.94 203 SER A C 1
ATOM 1577 O O . SER A 1 203 ? 22.161 -0.618 -7.965 1.00 63.94 203 SER A O 1
ATOM 1579 N N . ALA A 1 204 ? 22.807 1.027 -6.606 1.00 61.84 204 ALA A N 1
ATOM 1580 C CA . ALA A 1 204 ? 23.975 0.319 -6.084 1.00 61.84 204 ALA A CA 1
ATOM 1581 C C . ALA A 1 204 ? 23.597 -0.970 -5.337 1.00 61.84 204 ALA A C 1
ATOM 1583 O O . ALA A 1 204 ? 24.217 -2.008 -5.571 1.00 61.84 204 ALA A O 1
ATOM 1584 N N . VAL A 1 205 ? 22.567 -0.942 -4.487 1.00 63.09 205 VAL A N 1
ATOM 1585 C CA . VAL A 1 205 ? 22.053 -2.127 -3.780 1.00 63.09 205 VAL A CA 1
ATOM 1586 C C . VAL A 1 205 ? 21.508 -3.143 -4.784 1.00 63.09 205 VAL A C 1
ATOM 1588 O O . VAL A 1 205 ? 21.821 -4.332 -4.687 1.00 63.09 205 VAL A O 1
ATOM 1591 N N . PHE A 1 206 ? 20.781 -2.680 -5.802 1.00 60.94 206 PHE A N 1
ATOM 1592 C CA . PHE A 1 206 ? 20.323 -3.521 -6.906 1.00 60.94 206 PHE A CA 1
ATOM 1593 C C . PHE A 1 206 ? 21.497 -4.173 -7.668 1.00 60.94 206 PHE A C 1
ATOM 1595 O O . PHE A 1 206 ? 21.501 -5.380 -7.909 1.00 60.94 206 PHE A O 1
ATOM 1602 N N . TRP A 1 207 ? 22.546 -3.408 -7.987 1.00 62.03 207 TRP A N 1
ATOM 1603 C CA . TRP A 1 207 ? 23.754 -3.908 -8.655 1.00 62.03 207 TRP A CA 1
ATOM 1604 C C . TRP A 1 207 ? 24.557 -4.885 -7.786 1.00 62.03 207 TRP A C 1
ATOM 1606 O O . TRP A 1 207 ? 25.124 -5.853 -8.300 1.00 62.03 207 TRP A O 1
ATOM 1616 N N . GLN A 1 208 ? 24.611 -4.668 -6.471 1.00 64.56 208 GLN A N 1
ATOM 1617 C CA . GLN A 1 208 ? 25.244 -5.602 -5.538 1.00 64.56 208 GLN A CA 1
ATOM 1618 C C . GLN A 1 208 ? 24.482 -6.929 -5.452 1.00 64.56 208 GLN A C 1
ATOM 1620 O O . GLN A 1 208 ? 25.127 -7.979 -5.356 1.00 64.56 208 GLN A O 1
ATOM 1625 N N . GLY A 1 209 ? 23.148 -6.891 -5.525 1.00 59.91 209 GLY A N 1
ATOM 1626 C CA . GLY A 1 209 ? 22.295 -8.073 -5.666 1.00 59.91 209 GLY A CA 1
ATOM 1627 C C . GLY A 1 209 ? 22.665 -8.892 -6.905 1.00 59.91 209 GLY A C 1
ATOM 1628 O O . GLY A 1 209 ? 23.132 -10.030 -6.773 1.00 59.91 209 GLY A O 1
ATOM 1629 N N . LEU A 1 210 ? 22.666 -8.240 -8.075 1.00 57.88 210 LEU A N 1
ATOM 1630 C CA . LEU A 1 210 ? 23.052 -8.845 -9.359 1.00 57.88 210 LEU A CA 1
ATOM 1631 C C . LEU A 1 210 ? 24.447 -9.468 -9.330 1.00 57.88 210 LEU A C 1
ATOM 1633 O O . LEU A 1 210 ? 24.661 -10.586 -9.807 1.00 57.88 210 LEU A O 1
ATOM 1637 N N . LYS A 1 211 ? 25.415 -8.777 -8.721 1.00 57.28 211 LYS A N 1
ATOM 1638 C CA . LYS A 1 211 ? 26.791 -9.273 -8.598 1.00 57.28 211 LYS A CA 1
ATOM 1639 C C . LYS A 1 211 ? 26.875 -10.540 -7.741 1.00 57.28 211 LYS A C 1
ATOM 1641 O O . LYS A 1 211 ? 27.722 -11.395 -8.006 1.00 57.28 211 LYS A O 1
ATOM 1646 N N . ARG A 1 212 ? 26.035 -10.677 -6.706 1.00 58.69 212 ARG A N 1
ATOM 1647 C CA . ARG A 1 212 ? 25.985 -11.885 -5.864 1.00 58.69 212 ARG A CA 1
ATOM 1648 C C . ARG A 1 212 ? 25.381 -13.060 -6.625 1.00 58.69 212 ARG A C 1
ATOM 1650 O O . ARG A 1 212 ? 26.000 -14.122 -6.605 1.00 58.69 212 ARG A O 1
ATOM 1657 N N . ILE A 1 213 ? 24.264 -12.859 -7.329 1.00 57.41 213 ILE A N 1
ATOM 1658 C CA . ILE A 1 213 ? 23.614 -13.916 -8.121 1.00 57.41 213 ILE A CA 1
ATOM 1659 C C . ILE A 1 213 ? 24.549 -14.418 -9.222 1.00 57.41 213 ILE A C 1
ATOM 1661 O O . ILE A 1 213 ? 24.797 -15.621 -9.320 1.00 57.41 213 ILE A O 1
ATOM 1665 N N . TRP A 1 214 ? 25.170 -13.505 -9.972 1.00 52.62 214 TRP A N 1
ATOM 1666 C CA . TRP A 1 214 ? 26.119 -13.873 -11.022 1.00 52.62 214 TRP A CA 1
ATOM 1667 C C . TRP A 1 214 ? 27.306 -14.684 -10.484 1.00 52.62 214 TRP A C 1
ATOM 1669 O O . TRP A 1 214 ? 27.693 -15.688 -11.074 1.00 52.62 214 TRP A O 1
ATOM 1679 N N . ARG A 1 215 ? 27.859 -14.322 -9.315 1.00 56.16 215 ARG A N 1
ATOM 1680 C CA . ARG A 1 215 ? 28.923 -15.115 -8.669 1.00 56.16 215 ARG A CA 1
ATOM 1681 C C . ARG A 1 215 ? 28.441 -16.501 -8.242 1.00 56.16 215 ARG A C 1
ATOM 1683 O O . ARG A 1 215 ? 29.208 -17.453 -8.352 1.00 56.16 215 ARG A O 1
ATOM 1690 N N . THR A 1 216 ? 27.215 -16.628 -7.734 1.00 57.75 216 THR A N 1
ATOM 1691 C CA . THR A 1 216 ? 26.665 -17.930 -7.330 1.00 57.75 216 THR A CA 1
ATOM 1692 C C . THR A 1 216 ? 26.346 -18.821 -8.525 1.00 57.75 216 THR A C 1
ATOM 1694 O O . THR A 1 216 ? 26.662 -20.005 -8.476 1.00 57.75 216 THR A O 1
ATOM 1697 N N . GLU A 1 217 ? 25.815 -18.268 -9.617 1.00 51.44 217 GLU A N 1
ATOM 1698 C CA . GLU A 1 217 ? 25.571 -19.011 -10.858 1.00 51.44 217 GLU A CA 1
ATOM 1699 C C . GLU A 1 217 ? 26.876 -19.406 -11.550 1.00 51.44 217 GLU A C 1
ATOM 1701 O O . GLU A 1 217 ? 27.006 -20.545 -11.990 1.00 51.44 217 GLU A O 1
ATOM 1706 N N . MET A 1 218 ? 27.881 -18.523 -11.581 1.00 48.56 218 MET A N 1
ATOM 1707 C CA . MET A 1 218 ? 29.201 -18.862 -12.118 1.00 48.56 218 MET A CA 1
ATOM 1708 C C . MET A 1 218 ? 29.847 -19.993 -11.314 1.00 48.56 218 MET A C 1
ATOM 1710 O O . MET A 1 218 ? 30.276 -20.976 -11.912 1.00 48.56 218 MET A O 1
ATOM 1714 N N . ARG A 1 219 ? 29.797 -19.945 -9.976 1.00 54.19 219 ARG A N 1
ATOM 1715 C CA . ARG A 1 219 ? 30.283 -21.037 -9.111 1.00 54.19 219 ARG A CA 1
ATOM 1716 C C . ARG A 1 219 ? 29.486 -22.333 -9.276 1.00 54.19 219 ARG A C 1
ATOM 1718 O O . ARG A 1 219 ? 30.078 -23.407 -9.280 1.00 54.19 219 ARG A O 1
ATOM 1725 N N . ALA A 1 220 ? 28.166 -22.255 -9.444 1.00 51.56 220 ALA A N 1
ATOM 1726 C CA . ALA A 1 220 ? 27.330 -23.424 -9.723 1.00 51.56 220 ALA A CA 1
ATOM 1727 C C . ALA A 1 220 ? 27.643 -24.029 -11.104 1.00 51.56 220 ALA A C 1
ATOM 1729 O O . ALA A 1 220 ? 27.719 -25.248 -11.248 1.00 51.56 220 ALA A O 1
ATOM 1730 N N . SER A 1 221 ? 27.904 -23.188 -12.109 1.00 50.38 221 SER A N 1
ATOM 1731 C CA . SER A 1 221 ? 28.302 -23.617 -13.452 1.00 50.38 221 SER A CA 1
ATOM 1732 C C . SER A 1 221 ? 29.726 -24.187 -13.489 1.00 50.38 221 SER A C 1
ATOM 1734 O O . SER A 1 221 ? 29.987 -25.131 -14.231 1.00 50.38 221 SER A O 1
ATOM 1736 N N . GLU A 1 222 ? 30.637 -23.684 -12.654 1.00 51.16 222 GLU A N 1
ATOM 1737 C CA . GLU A 1 222 ? 31.990 -24.218 -12.473 1.00 51.16 222 GLU A CA 1
ATOM 1738 C C . GLU A 1 222 ? 31.977 -25.548 -11.715 1.00 51.16 222 GLU A C 1
ATOM 1740 O O . GLU A 1 222 ? 32.656 -26.481 -12.135 1.00 51.16 222 GLU A O 1
ATOM 1745 N N . GLY A 1 223 ? 31.148 -25.687 -10.676 1.00 50.84 223 GLY A N 1
ATOM 1746 C CA . GLY A 1 223 ? 30.930 -26.959 -9.978 1.00 50.84 223 GLY A CA 1
ATOM 1747 C C . GLY A 1 223 ? 30.281 -28.019 -10.875 1.00 50.84 223 GLY A C 1
ATOM 1748 O O . GLY A 1 223 ? 30.690 -29.179 -10.869 1.00 50.84 223 GLY A O 1
ATOM 1749 N N . SER A 1 224 ? 29.335 -27.616 -11.726 1.00 47.47 224 SER A N 1
ATOM 1750 C CA . SER A 1 224 ? 28.719 -28.505 -12.717 1.00 47.47 224 SER A CA 1
ATOM 1751 C C . SER A 1 224 ? 29.688 -28.865 -13.854 1.00 47.47 224 SER A C 1
ATOM 1753 O O . SER A 1 224 ? 29.708 -30.008 -14.295 1.00 47.47 224 SER A O 1
ATOM 1755 N N . ARG A 1 225 ? 30.586 -27.955 -14.270 1.00 45.78 225 ARG A N 1
ATOM 1756 C CA . ARG A 1 225 ? 31.699 -28.258 -15.198 1.00 45.78 225 ARG A CA 1
ATOM 1757 C C . ARG A 1 225 ? 32.781 -29.142 -14.576 1.00 45.78 225 ARG A C 1
ATOM 1759 O O . ARG A 1 225 ? 33.403 -29.910 -15.305 1.00 45.78 225 ARG A O 1
ATOM 1766 N N . ALA A 1 226 ? 33.012 -29.041 -13.268 1.00 46.03 226 ALA A N 1
ATOM 1767 C CA . ALA A 1 226 ? 33.910 -29.932 -12.540 1.00 46.03 226 ALA A CA 1
ATOM 1768 C C . ALA A 1 226 ? 33.321 -31.349 -12.449 1.00 46.03 226 ALA A C 1
ATOM 1770 O O . ALA A 1 226 ? 34.028 -32.308 -12.727 1.00 46.03 226 ALA A O 1
ATOM 1771 N N . SER A 1 227 ? 32.014 -31.474 -12.192 1.00 41.59 227 SER A N 1
ATOM 1772 C CA . SER A 1 227 ? 31.304 -32.762 -12.192 1.00 41.59 227 SER A CA 1
ATOM 1773 C C . SER A 1 227 ? 31.130 -33.358 -13.601 1.00 41.59 227 SER A C 1
ATOM 1775 O O . SER A 1 227 ? 31.280 -34.562 -13.778 1.00 41.59 227 SER A O 1
ATOM 1777 N N . ALA A 1 228 ? 30.909 -32.535 -14.631 1.00 38.38 228 ALA A N 1
ATOM 1778 C CA . ALA A 1 228 ? 30.811 -32.985 -16.024 1.00 38.38 228 ALA A CA 1
ATOM 1779 C C . ALA A 1 228 ? 32.175 -33.314 -16.668 1.00 38.38 228 ALA A C 1
ATOM 1781 O O . ALA A 1 228 ? 32.216 -33.937 -17.728 1.00 38.38 228 ALA A O 1
ATOM 1782 N N . ARG A 1 229 ? 33.302 -32.920 -16.051 1.00 39.75 229 ARG A N 1
ATOM 1783 C CA . ARG A 1 229 ? 34.650 -33.324 -16.498 1.00 39.75 229 ARG A CA 1
ATOM 1784 C C . ARG A 1 229 ? 34.969 -34.791 -16.197 1.00 39.75 229 ARG A C 1
ATOM 1786 O O . ARG A 1 229 ? 35.822 -35.341 -16.894 1.00 39.75 229 ARG A O 1
ATOM 1793 N N . ASP A 1 230 ? 34.252 -35.418 -15.262 1.00 40.53 230 ASP A N 1
ATOM 1794 C CA . ASP A 1 230 ? 34.366 -36.854 -14.962 1.00 40.53 230 ASP A CA 1
ATOM 1795 C C . ASP A 1 230 ? 33.498 -37.745 -15.868 1.00 40.53 230 ASP A C 1
ATOM 1797 O O . ASP A 1 230 ? 33.700 -38.955 -15.935 1.00 40.53 230 ASP A O 1
ATOM 1801 N N . SER A 1 231 ? 32.596 -37.165 -16.662 1.00 33.84 231 SER A N 1
ATOM 1802 C CA . SER A 1 231 ? 31.778 -37.884 -17.645 1.00 33.84 231 SER A CA 1
ATOM 1803 C C . SER A 1 231 ? 32.071 -37.361 -19.054 1.00 33.84 231 SER A C 1
ATOM 1805 O O . SER A 1 231 ? 31.397 -36.466 -19.566 1.00 33.84 231 SER A O 1
ATOM 1807 N N . ARG A 1 232 ? 33.126 -37.881 -19.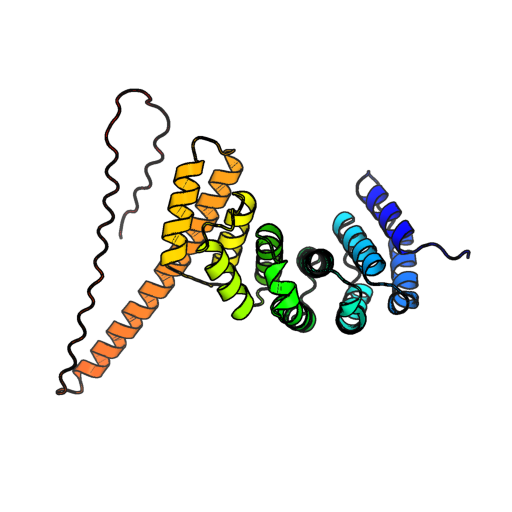693 1.00 33.78 232 ARG A N 1
ATOM 1808 C CA . ARG A 1 232 ? 33.479 -37.510 -21.073 1.00 33.78 232 ARG A CA 1
ATOM 1809 C C . ARG A 1 232 ? 32.406 -37.959 -22.074 1.00 33.78 232 ARG A C 1
ATOM 1811 O O . ARG A 1 232 ? 31.896 -39.069 -21.998 1.00 33.78 232 ARG A O 1
ATOM 1818 N N . SER A 1 233 ? 32.249 -37.119 -23.102 1.00 33.84 233 SER A N 1
ATOM 1819 C CA . SER A 1 233 ? 31.627 -37.344 -24.420 1.00 33.84 233 SER A CA 1
ATOM 1820 C C . SER A 1 233 ? 30.116 -37.107 -24.577 1.00 33.84 233 SER A C 1
ATOM 1822 O O . SER A 1 233 ? 29.337 -38.029 -24.748 1.00 33.84 233 SER A O 1
ATOM 1824 N N . ALA A 1 234 ? 29.721 -35.834 -24.693 1.00 26.28 234 ALA A N 1
ATOM 1825 C CA . ALA A 1 234 ? 28.755 -35.413 -25.714 1.00 26.28 234 ALA A CA 1
ATOM 1826 C C . ALA A 1 234 ? 28.861 -33.900 -25.959 1.00 26.28 234 ALA A C 1
ATOM 1828 O O . ALA A 1 234 ? 28.824 -33.083 -25.043 1.00 26.28 234 ALA A O 1
ATOM 1829 N N . SER A 1 235 ? 29.038 -33.544 -27.226 1.00 30.69 235 SER A N 1
ATOM 1830 C CA . SER A 1 235 ? 29.144 -32.184 -27.748 1.00 30.69 235 SER A CA 1
ATOM 1831 C C . SER A 1 235 ? 27.853 -31.388 -27.517 1.00 30.69 235 SER A C 1
ATOM 1833 O O . SER A 1 235 ? 26.805 -31.761 -28.035 1.00 30.69 235 SER A O 1
ATOM 1835 N N . ALA A 1 236 ? 27.935 -30.254 -26.818 1.00 24.86 236 ALA A N 1
ATOM 1836 C CA . ALA A 1 236 ? 26.920 -29.203 -26.874 1.00 24.86 236 ALA A CA 1
ATOM 1837 C C . ALA A 1 236 ? 27.614 -27.833 -26.883 1.00 24.86 236 ALA A C 1
ATOM 1839 O O . ALA A 1 236 ? 28.039 -27.303 -25.857 1.00 24.86 236 ALA A O 1
ATOM 1840 N N . ARG A 1 237 ? 27.771 -27.284 -28.090 1.00 22.95 237 ARG A N 1
ATOM 1841 C CA . ARG A 1 237 ? 28.220 -25.912 -28.342 1.00 22.95 237 ARG A CA 1
ATOM 1842 C C . ARG A 1 237 ? 27.094 -24.959 -27.929 1.00 22.95 237 ARG A C 1
ATOM 1844 O O . ARG A 1 237 ? 26.065 -24.926 -28.590 1.00 22.95 237 ARG A O 1
ATOM 1851 N N . TRP A 1 238 ? 27.318 -24.155 -26.893 1.00 22.59 238 TRP A N 1
ATOM 1852 C CA . TRP A 1 238 ? 26.533 -22.947 -26.634 1.00 22.59 238 TRP A CA 1
ATOM 1853 C C . TRP A 1 238 ? 27.473 -21.744 -26.679 1.00 22.59 238 TRP A C 1
ATOM 1855 O O . TRP A 1 238 ? 28.298 -21.534 -25.791 1.00 22.59 238 TRP A O 1
ATOM 1865 N N . THR A 1 239 ? 27.379 -20.977 -27.759 1.00 23.39 239 THR A N 1
ATOM 1866 C CA . THR A 1 239 ? 28.001 -19.661 -27.912 1.00 23.39 239 THR A CA 1
ATOM 1867 C C . THR A 1 239 ? 27.279 -18.662 -27.011 1.00 23.39 239 THR A C 1
ATOM 1869 O O . THR A 1 239 ? 26.164 -18.242 -27.309 1.00 23.39 239 THR A O 1
ATOM 1872 N N . VAL A 1 240 ? 27.918 -18.256 -25.911 1.00 27.84 240 VAL A N 1
ATOM 1873 C CA . VAL A 1 240 ? 27.504 -17.078 -25.134 1.00 27.84 240 VAL A CA 1
ATOM 1874 C C . VAL A 1 240 ? 28.016 -15.842 -25.870 1.00 27.84 240 VAL A C 1
ATOM 1876 O O . VAL A 1 240 ? 29.135 -15.379 -25.658 1.00 27.84 240 VAL A O 1
ATOM 1879 N N . GLN A 1 241 ? 27.205 -15.333 -26.792 1.00 26.86 241 GLN A N 1
ATOM 1880 C CA . GLN A 1 241 ? 27.423 -14.043 -27.434 1.00 26.86 241 GLN A CA 1
ATOM 1881 C C . GLN A 1 241 ? 26.780 -12.971 -26.547 1.00 26.86 241 GLN A C 1
ATOM 1883 O O . GLN A 1 241 ? 25.566 -12.796 -26.538 1.00 26.86 241 GLN A O 1
ATOM 1888 N N . GLY A 1 242 ? 27.595 -12.307 -25.728 1.00 23.66 242 GLY A N 1
ATOM 1889 C CA . GLY A 1 242 ? 27.110 -11.316 -24.765 1.00 23.66 242 GLY A CA 1
ATOM 1890 C C . GLY A 1 242 ? 28.218 -10.580 -24.019 1.00 23.66 242 GLY A C 1
ATOM 1891 O O . GLY A 1 242 ? 28.084 -10.311 -22.832 1.00 23.66 242 GLY A O 1
ATOM 1892 N N . GLY A 1 243 ? 29.335 -10.283 -24.688 1.00 21.83 243 GLY A N 1
ATOM 1893 C CA . GLY A 1 243 ? 30.343 -9.372 -24.151 1.00 21.83 243 GLY A CA 1
ATOM 1894 C C . GLY A 1 243 ? 29.878 -7.926 -24.311 1.00 21.83 243 GLY A C 1
ATOM 1895 O O . GLY A 1 243 ? 30.063 -7.342 -25.373 1.00 21.83 243 GLY A O 1
ATOM 1896 N N . PHE A 1 244 ? 29.281 -7.336 -23.275 1.00 24.19 244 PHE A N 1
ATOM 1897 C CA . PHE A 1 244 ? 29.067 -5.888 -23.227 1.00 24.19 244 PHE A CA 1
ATOM 1898 C C . PHE A 1 244 ? 30.339 -5.203 -22.707 1.00 24.19 244 PHE A C 1
ATOM 1900 O O . PHE A 1 244 ? 30.609 -5.188 -21.508 1.00 24.19 244 PHE A O 1
ATOM 1907 N N . ARG A 1 245 ? 31.117 -4.609 -23.622 1.00 23.62 245 ARG A N 1
ATOM 1908 C CA . ARG A 1 245 ? 32.010 -3.485 -23.307 1.00 23.62 245 ARG A CA 1
ATOM 1909 C C . ARG A 1 245 ? 31.134 -2.237 -23.179 1.00 23.62 245 ARG A C 1
ATOM 1911 O O . ARG A 1 245 ? 30.654 -1.729 -24.186 1.00 23.62 245 ARG A O 1
ATOM 1918 N N . LEU A 1 246 ? 30.923 -1.742 -21.962 1.00 26.83 246 LEU A N 1
ATOM 1919 C CA . LEU A 1 246 ? 30.419 -0.385 -21.746 1.00 26.83 246 LEU A CA 1
ATOM 1920 C C . LEU A 1 246 ? 31.623 0.547 -21.610 1.00 26.83 246 LEU A C 1
ATOM 1922 O O . LEU A 1 246 ? 32.208 0.676 -20.539 1.00 26.83 246 LEU A O 1
ATOM 1926 N N . GLY A 1 247 ? 32.011 1.153 -22.732 1.00 21.92 247 GLY A N 1
ATOM 1927 C CA . GLY A 1 247 ? 32.849 2.343 -22.734 1.00 21.92 247 GLY A CA 1
ATOM 1928 C C . GLY A 1 247 ? 31.987 3.543 -22.358 1.00 21.92 247 GLY A C 1
ATOM 1929 O O . GLY A 1 247 ? 31.170 3.987 -23.159 1.00 21.92 247 GLY A O 1
ATOM 1930 N N . LEU A 1 248 ? 32.154 4.052 -21.141 1.00 24.34 248 LEU A N 1
ATOM 1931 C CA . LEU A 1 248 ? 31.785 5.424 -20.813 1.00 24.34 248 LEU A CA 1
ATOM 1932 C C . LEU A 1 248 ? 32.945 6.306 -21.286 1.00 24.34 248 LEU A C 1
ATOM 1934 O O . LEU A 1 248 ? 33.912 6.510 -20.559 1.00 24.34 248 LEU A O 1
ATOM 1938 N N . TYR A 1 249 ? 32.887 6.757 -22.539 1.00 23.83 249 TYR A N 1
ATOM 1939 C CA . TYR A 1 249 ? 33.717 7.867 -22.998 1.00 23.83 249 TYR A CA 1
ATOM 1940 C C . TYR A 1 249 ? 33.023 9.163 -22.567 1.00 23.83 249 TYR A C 1
ATOM 1942 O O . TYR A 1 249 ? 31.967 9.503 -23.093 1.00 23.83 249 TYR A O 1
ATOM 1950 N N . CYS A 1 250 ? 33.601 9.868 -21.593 1.00 24.08 250 CYS A N 1
ATOM 1951 C CA . CYS A 1 250 ? 33.347 11.295 -21.421 1.00 24.08 250 CYS A CA 1
ATOM 1952 C C . CYS A 1 250 ? 34.171 12.032 -22.481 1.00 24.08 250 CYS A C 1
ATOM 1954 O O . CYS A 1 250 ? 35.400 12.036 -22.403 1.00 24.08 250 CYS A O 1
ATOM 1956 N N . GLU A 1 251 ? 33.519 12.646 -23.467 1.00 24.14 251 GLU A N 1
ATOM 1957 C CA . GLU A 1 251 ? 34.154 13.718 -24.232 1.00 24.14 251 GLU A CA 1
ATOM 1958 C C . GLU A 1 251 ? 34.403 14.892 -23.280 1.00 24.14 251 GLU A C 1
ATOM 1960 O O . GLU A 1 251 ? 33.490 15.413 -22.635 1.00 24.14 251 GLU A O 1
ATOM 1965 N N . ALA A 1 252 ? 35.676 15.247 -23.134 1.00 24.34 252 ALA A N 1
ATOM 1966 C CA . ALA A 1 252 ? 36.130 16.343 -22.303 1.00 24.34 252 ALA A CA 1
ATOM 1967 C C . ALA A 1 252 ? 35.658 17.679 -22.898 1.00 24.34 252 ALA A C 1
ATOM 1969 O O . ALA A 1 252 ? 36.151 18.104 -23.940 1.00 24.34 252 ALA A O 1
ATOM 1970 N N . SER A 1 253 ? 34.735 18.356 -22.213 1.00 23.45 253 SER A N 1
ATOM 1971 C CA . SER A 1 253 ? 34.498 19.790 -22.402 1.00 23.45 253 SER A CA 1
ATOM 1972 C C . SER A 1 253 ? 35.243 20.553 -21.297 1.00 23.45 253 SER A C 1
ATOM 1974 O O . SER A 1 253 ? 35.050 20.241 -20.118 1.00 23.45 253 SER A O 1
ATOM 1976 N N . PRO A 1 254 ? 36.126 21.514 -21.624 1.00 27.56 254 PRO A N 1
ATOM 1977 C CA . PRO A 1 254 ? 37.101 22.055 -20.686 1.00 27.56 254 PRO A CA 1
ATOM 1978 C C . PRO A 1 254 ? 36.562 23.275 -19.927 1.00 27.56 254 PRO A C 1
ATOM 1980 O O . PRO A 1 254 ? 37.220 24.302 -19.912 1.00 27.56 254 PRO A O 1
ATOM 1983 N N . VAL A 1 255 ? 35.376 23.225 -19.313 1.00 31.67 255 VAL A N 1
ATOM 1984 C CA . VAL A 1 255 ? 34.921 24.306 -18.410 1.00 31.67 255 VAL A CA 1
ATOM 1985 C C . VAL A 1 255 ? 33.946 23.753 -17.367 1.00 31.67 255 VAL A C 1
ATOM 1987 O O . VAL A 1 255 ? 32.741 23.798 -17.574 1.00 31.67 255 VAL A O 1
ATOM 1990 N N . ALA A 1 256 ? 34.470 23.196 -16.270 1.00 27.52 256 ALA A N 1
ATOM 1991 C CA . ALA A 1 256 ? 33.863 23.162 -14.925 1.00 27.52 256 ALA A CA 1
ATOM 1992 C C . ALA A 1 256 ? 34.595 22.121 -14.061 1.00 27.52 256 ALA A C 1
ATOM 1994 O O . ALA A 1 256 ? 34.085 21.044 -13.753 1.00 27.52 256 ALA A O 1
ATOM 1995 N N . GLU A 1 257 ? 35.819 22.442 -13.646 1.00 28.14 257 GLU A N 1
ATOM 1996 C CA . GLU A 1 257 ? 36.406 21.797 -12.477 1.00 28.14 257 GLU A CA 1
ATOM 1997 C C . GLU A 1 257 ? 35.584 22.182 -11.244 1.00 28.14 257 GLU A C 1
ATOM 1999 O O . GLU A 1 257 ? 35.701 23.298 -10.739 1.00 28.14 257 GLU A O 1
ATOM 2004 N N . ARG A 1 258 ? 34.743 21.260 -10.770 1.00 28.66 258 ARG A N 1
ATOM 2005 C CA . ARG A 1 258 ? 34.620 20.870 -9.355 1.00 28.66 258 ARG A CA 1
ATOM 2006 C C . ARG A 1 258 ? 33.543 19.793 -9.216 1.00 28.66 258 ARG A C 1
ATOM 2008 O O . ARG A 1 258 ? 32.408 19.966 -9.647 1.00 28.66 258 ARG A O 1
ATOM 2015 N N . THR A 1 259 ? 33.919 18.719 -8.522 1.00 26.98 259 THR A N 1
ATOM 2016 C CA . THR A 1 259 ? 33.109 17.546 -8.133 1.00 26.98 259 THR A CA 1
ATOM 2017 C C . THR A 1 259 ? 33.039 16.383 -9.137 1.00 26.98 259 THR A C 1
ATOM 2019 O O . THR A 1 259 ? 31.969 15.944 -9.543 1.00 26.98 259 THR A O 1
ATOM 2022 N N . CYS A 1 260 ? 34.193 15.795 -9.470 1.00 22.41 260 CYS A N 1
ATOM 2023 C CA . CYS A 1 260 ? 34.242 14.402 -9.927 1.00 22.41 260 CYS A CA 1
ATOM 2024 C C . CYS A 1 260 ? 34.185 13.458 -8.714 1.00 22.41 260 CYS A C 1
ATOM 2026 O O . CYS A 1 260 ? 35.150 13.374 -7.957 1.00 22.41 260 CYS A O 1
ATOM 2028 N N . VAL A 1 261 ? 33.093 12.707 -8.547 1.00 23.67 261 VAL A N 1
ATOM 2029 C CA . VAL A 1 261 ? 33.089 11.508 -7.692 1.00 23.67 261 VAL A CA 1
ATOM 2030 C C . VAL A 1 261 ? 33.571 10.337 -8.546 1.00 23.67 261 VAL A C 1
ATOM 2032 O O . VAL A 1 261 ? 32.812 9.741 -9.306 1.00 23.67 261 VAL A O 1
ATOM 2035 N N . VAL A 1 262 ? 34.865 10.036 -8.463 1.00 23.25 262 VAL A N 1
ATOM 2036 C CA . VAL A 1 262 ? 35.467 8.871 -9.121 1.00 23.25 262 VAL A CA 1
ATOM 2037 C C . VAL A 1 262 ? 35.185 7.634 -8.266 1.00 23.25 262 VAL A C 1
ATOM 2039 O O . VAL A 1 262 ? 35.794 7.452 -7.214 1.00 23.25 262 VAL A O 1
ATOM 2042 N N . PHE A 1 263 ? 34.283 6.756 -8.711 1.00 23.84 263 PHE A N 1
ATOM 2043 C CA . PHE A 1 263 ? 34.163 5.410 -8.141 1.00 23.84 263 PHE A CA 1
ATOM 2044 C C . PHE A 1 263 ? 35.237 4.504 -8.749 1.00 23.84 263 PHE A C 1
ATOM 2046 O O . PHE A 1 263 ? 35.064 3.943 -9.830 1.00 23.84 263 PHE A O 1
ATOM 2053 N N . SER A 1 264 ? 36.355 4.353 -8.040 1.00 20.91 264 SER A N 1
ATOM 2054 C CA . SER A 1 264 ? 37.364 3.344 -8.359 1.00 20.91 264 SER A CA 1
ATOM 2055 C C . SER A 1 264 ? 36.956 2.014 -7.714 1.00 20.91 264 SER A C 1
ATOM 2057 O O . SER A 1 264 ? 37.009 1.859 -6.495 1.00 20.91 264 SER A O 1
ATOM 2059 N N . LEU A 1 265 ? 36.487 1.056 -8.517 1.00 23.38 265 LEU A N 1
ATOM 2060 C CA . LEU A 1 265 ? 36.220 -0.314 -8.070 1.00 23.38 265 LEU A CA 1
ATOM 2061 C C . LEU A 1 265 ? 37.500 -1.143 -8.217 1.00 23.38 265 LEU A C 1
ATOM 2063 O O . LEU A 1 265 ? 37.743 -1.742 -9.264 1.00 23.38 265 LEU A O 1
ATOM 2067 N N . SER A 1 266 ? 38.311 -1.188 -7.162 1.00 20.22 266 SER A N 1
ATOM 2068 C CA . SER A 1 266 ? 39.455 -2.099 -7.087 1.00 20.22 266 SER A CA 1
ATOM 2069 C C . SER A 1 266 ? 38.976 -3.544 -6.910 1.00 20.22 266 SER A C 1
ATOM 2071 O O . SER A 1 266 ? 38.158 -3.844 -6.038 1.00 20.22 266 SER A O 1
ATOM 2073 N N . PHE A 1 267 ? 39.482 -4.442 -7.756 1.00 23.70 267 PHE A N 1
ATOM 2074 C CA . PHE A 1 267 ? 39.345 -5.888 -7.604 1.00 23.70 267 PHE A CA 1
ATOM 2075 C C . PHE A 1 267 ? 40.490 -6.396 -6.719 1.00 23.70 267 PHE A C 1
ATOM 2077 O O . PHE A 1 267 ? 41.657 -6.203 -7.055 1.00 23.70 267 PHE A O 1
ATOM 2084 N N . SER A 1 268 ? 40.152 -7.048 -5.610 1.00 28.12 268 SER A N 1
ATOM 2085 C CA . SER A 1 268 ? 41.040 -7.952 -4.872 1.00 28.12 268 SER A CA 1
ATOM 2086 C C . SER A 1 268 ? 40.389 -9.323 -4.802 1.00 28.12 268 SER A C 1
ATOM 2088 O O . SER A 1 268 ? 39.140 -9.366 -4.671 1.00 28.12 268 SER A O 1
#

Sequence (268 aa):
APDLDLPARARELAVKEAGEAGDEEAWLDFEERALQRCGAWRGPEVVQVLHACAVAQRRPKRLLAKLSKDIPDKMPQFDVSALCICLHTFAQLRSRDASLFSVVTRRLLQPDHREELGPSHLSSLLYSHARILAFDKGLVRLAQKSLADDRRAFELEDLATVLQAFATLRAEDVRLSGNSARRVAKATPAAPLPLLADLLEASAVFWQGLKRIWRTEMRASEGSRASARDSRSASARWTVQGGFRLGLYCEASPVAERTCVVFSLSFS

InterPro domains:
  IPR058977 RNA-editing substrate-binding complex 8 protein, HEAT repeats [PF26172] (46-168)

Organism: NCBI:txid1628268

pLDDT: mean 73.57, std 24.58, range [20.22, 97.25]

Nearest PDB structures (foldseek):
  9g6k-assembly1_L2  TM=7.594E-01  e=7.718E-05  Toxoplasma gondii
  8apo-assembly1_Xd  TM=6.909E-01  e=8.728E-04  Polytomella magna
  8gzu-assembly1_TF  TM=7.057E-01  e=1.767E-03  Tetrahymena thermophila SB210
  9g6k-assembly1_Li  TM=6.874E-01  e=9.869E-03  Toxoplasma gondii
  8d9w-assembly1_K  TM=4.497E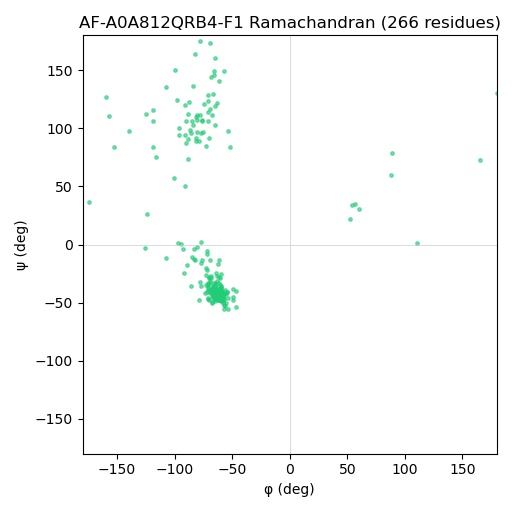-01  e=8.784E+00  Mus musculus

Radius of gyration: 24.31 Å; Cα contacts (8 Å, |Δi|>4): 222; chains: 1; bounding box: 65×62×55 Å

Foldseek 3Di:
DPPDLLLVLLQVQLVVLLPPDHDVVSVVVSLVVCLVCVLVDALVSLLSNLVSCLSSLHQSPSNLVVCLVNCLVRVVRDALVSLLSNLLSCLSNVPQPLVSLVSSVVVCLPPVNLVVCALVSLLSNLLSCLSNLNDDPSSLVSNVVLLVDPVRDDDLQSLLSNLLSCLSNVVADPVSLVSSVVVLVVCVVPDDPVSNVSSVVSSVSNVVSVVVVVVVVVVVVVVVVVVCVVPDDDDDDDDPPDDDDDDPDDPDDPDDPDDDPDPDDDDD

Solvent-accessible surface area (backbone atoms only — not comparable to full-atom values): 15748 Å² total; per-residue (Å²): 129,79,90,68,58,58,43,60,50,36,41,56,52,18,55,40,41,74,66,84,61,71,60,64,67,64,49,52,56,46,51,55,53,43,60,76,46,53,86,76,53,52,42,68,45,50,46,44,35,47,51,17,29,51,70,45,69,50,68,59,62,69,48,53,61,48,47,51,63,48,45,72,81,42,46,92,58,41,55,74,66,52,51,39,49,45,48,34,38,34,32,73,58,68,50,76,56,64,64,45,53,51,54,52,51,54,58,45,65,34,74,86,44,41,75,72,56,46,54,64,52,50,18,46,44,39,38,22,28,32,71,60,67,53,81,51,72,68,60,52,53,49,50,55,51,45,74,70,34,84,88,54,76,62,52,72,68,36,46,30,40,38,40,37,18,26,39,68,55,66,59,82,51,79,69,54,53,58,52,50,52,52,54,49,63,72,42,57,91,79,55,60,68,71,62,51,49,51,38,52,48,24,48,49,53,31,51,53,50,52,54,52,53,53,53,52,51,50,50,51,53,49,52,49,50,58,59,47,65,78,57,81,87,79,93,75,91,76,84,86,84,74,85,80,82,82,79,85,77,77,82,86,71,97,81,77,96,78,84,83,85,80,84,79,82,80,86,130